Protein AF-A0AA39JMN4-F1 (afdb_monomer_lite)

Foldseek 3Di:
DDDDPPPPPPDDPVNVVVVVVVVVVVVPDDPDPVVVVVCVVVCLVVVLVVLVVLLVVLVVVLVVLCVVVVNDDDDDLVVSLVSLVVQLVVLVVLLVLLVVVVVVVVVCVVVVHPDDPPRVVSQVVLCVVVVNDDDRDSVVSNVVSVVSNVVSVVSNVSSVVSVVSVVVSVVSVVVVVVVVVVVD

Sequence (184 aa):
MNDSPIQRHDWSENELLYLNILVFHRHGTLTRVSDAKGYLTNGVFPKMKKIEDSIACLEKEEEKIAKEYGMAGNIDSVNVLQEAKRRAFAARQNLSTLTRLHDRRQELDLRGEVPGDVGHKDEERIAKEYGMVGDIDPVKVVQEARRRVEASKESLLQLDELHERRLELAKYRRSIGNIGAKRL

pLDDT: mean 70.56, std 17.24, range [35.69, 90.81]

Organism: NCBI:txid47425

Structure (mmCIF, N/CA/C/O backbone):
data_AF-A0AA39JMN4-F1
#
_entry.id   AF-A0AA39JMN4-F1
#
loop_
_atom_site.group_PDB
_atom_site.id
_atom_site.type_symbol
_atom_site.label_atom_id
_atom_site.label_alt_id
_atom_site.label_comp_id
_atom_site.label_asym_id
_atom_site.label_entity_id
_atom_site.label_seq_id
_atom_site.pdbx_PDB_ins_code
_atom_site.Cartn_x
_atom_site.Cartn_y
_atom_site.Cartn_z
_atom_site.occupancy
_atom_site.B_iso_or_equiv
_atom_site.auth_seq_id
_atom_site.auth_comp_id
_atom_site.auth_asym_id
_atom_site.auth_atom_id
_atom_site.pdbx_PDB_model_num
ATOM 1 N N . MET A 1 1 ? -39.776 20.089 -7.520 1.00 39.12 1 MET A N 1
ATOM 2 C CA . MET A 1 1 ? -38.353 19.812 -7.247 1.00 39.12 1 MET A CA 1
ATOM 3 C C . MET A 1 1 ? -38.092 20.297 -5.835 1.00 39.12 1 MET A C 1
ATOM 5 O O . MET A 1 1 ? -38.062 21.500 -5.641 1.00 39.12 1 MET A O 1
ATOM 9 N N . ASN A 1 2 ? -38.062 19.387 -4.858 1.00 35.69 2 ASN A N 1
ATOM 10 C CA . ASN A 1 2 ? -37.876 19.719 -3.445 1.00 35.69 2 ASN A CA 1
ATOM 11 C C . ASN A 1 2 ? -36.628 18.994 -2.943 1.00 35.69 2 ASN A C 1
ATOM 13 O O . ASN A 1 2 ? -36.693 17.808 -2.628 1.00 35.69 2 ASN A O 1
ATOM 17 N N . ASP A 1 3 ? -35.516 19.719 -2.872 1.00 40.31 3 ASP A N 1
ATOM 18 C CA . ASP A 1 3 ? -34.358 19.326 -2.078 1.00 40.31 3 ASP A CA 1
ATOM 19 C C . ASP A 1 3 ? -34.708 19.545 -0.604 1.00 40.31 3 ASP A C 1
ATOM 21 O O . ASP A 1 3 ? -34.819 20.677 -0.134 1.00 40.31 3 ASP A O 1
ATOM 25 N N . SER A 1 4 ? -34.938 18.459 0.133 1.00 35.88 4 SER A N 1
ATOM 26 C CA . SER A 1 4 ? -34.957 18.512 1.596 1.00 35.88 4 SER A CA 1
ATOM 27 C C . SER A 1 4 ? -33.537 18.274 2.109 1.00 35.88 4 SER A C 1
ATOM 29 O O . SER A 1 4 ? -32.951 17.240 1.782 1.00 35.88 4 SER A O 1
ATOM 31 N N . PRO A 1 5 ? -32.955 19.192 2.898 1.00 40.75 5 PRO A N 1
ATOM 32 C CA . PRO A 1 5 ? -31.647 18.970 3.489 1.00 40.75 5 PRO A CA 1
ATOM 33 C C . PRO A 1 5 ? -31.742 17.807 4.480 1.00 40.75 5 PRO A C 1
ATOM 35 O O . PRO A 1 5 ? -32.652 17.760 5.309 1.00 40.75 5 PRO A O 1
ATOM 38 N N . ILE A 1 6 ? -30.799 16.867 4.392 1.00 37.56 6 ILE A N 1
ATOM 39 C CA . ILE A 1 6 ? -30.626 15.791 5.371 1.00 37.56 6 ILE A CA 1
ATOM 40 C C . ILE A 1 6 ? -30.370 16.458 6.725 1.00 37.56 6 ILE A C 1
ATOM 42 O O . ILE A 1 6 ? -29.267 16.934 6.999 1.00 37.56 6 ILE A O 1
ATOM 46 N N . GLN A 1 7 ? -31.405 16.530 7.562 1.00 36.22 7 GLN A N 1
ATOM 47 C CA . GLN A 1 7 ? -31.263 16.912 8.957 1.00 36.22 7 GLN A CA 1
ATOM 48 C C . GLN A 1 7 ? -30.374 15.857 9.617 1.00 36.22 7 GLN A C 1
ATOM 50 O O . GLN A 1 7 ? -30.773 14.707 9.800 1.00 36.22 7 GLN A O 1
ATOM 55 N N . ARG A 1 8 ? -29.136 16.236 9.945 1.00 41.31 8 ARG A N 1
ATOM 56 C CA . ARG A 1 8 ? -28.341 15.491 10.918 1.00 41.31 8 ARG A CA 1
ATOM 57 C C . ARG A 1 8 ? -29.105 15.580 12.231 1.00 41.31 8 ARG A C 1
ATOM 59 O O . ARG A 1 8 ? -29.175 16.648 12.829 1.00 41.31 8 ARG A O 1
ATOM 66 N N . HIS A 1 9 ? -29.741 14.482 12.620 1.00 40.25 9 HIS A N 1
ATOM 67 C CA . HIS A 1 9 ? -30.353 14.374 13.932 1.00 40.25 9 HIS A CA 1
ATOM 68 C C . HIS A 1 9 ? -29.212 14.384 14.956 1.00 40.25 9 HIS A C 1
ATOM 70 O O . HIS A 1 9 ? -28.525 13.378 15.135 1.00 40.25 9 HIS A O 1
ATOM 76 N N . ASP A 1 10 ? -28.960 15.541 15.565 1.00 43.19 10 ASP A N 1
ATOM 77 C CA . ASP A 1 10 ? -28.150 15.633 16.775 1.00 43.19 10 ASP A CA 1
ATOM 78 C C . ASP A 1 10 ? -28.961 14.984 17.892 1.00 43.19 10 ASP A C 1
ATOM 80 O O . ASP A 1 10 ? -29.901 15.569 18.431 1.00 43.19 10 ASP A O 1
ATOM 84 N N . TRP A 1 11 ? -28.640 13.724 18.173 1.00 44.75 11 TRP A N 1
ATOM 85 C CA . TRP A 1 11 ? -29.223 12.989 19.284 1.00 44.75 11 TRP A CA 1
ATOM 86 C C . TRP A 1 11 ? -28.869 13.722 20.572 1.00 44.75 11 TRP A C 1
ATOM 88 O O . TRP A 1 11 ? -27.691 13.936 20.877 1.00 44.75 11 TRP A O 1
ATOM 98 N N . SER A 1 12 ? -29.888 14.110 21.331 1.00 51.78 12 SER A N 1
ATOM 99 C CA . SER A 1 12 ? -29.678 14.729 22.634 1.00 51.78 12 SER A CA 1
ATOM 100 C C . SER A 1 12 ? -28.981 13.735 23.572 1.00 51.78 12 SER A C 1
ATOM 102 O O . SER A 1 12 ? -29.176 12.520 23.472 1.00 51.78 12 SER A O 1
ATOM 104 N N . GLU A 1 13 ? -28.174 14.224 24.520 1.00 50.97 13 GLU A N 1
ATOM 105 C CA . GLU A 1 13 ? -27.477 13.368 25.499 1.00 50.97 13 GLU A CA 1
ATOM 106 C C . GLU A 1 13 ? -28.436 12.409 26.230 1.00 50.97 13 GLU A C 1
ATOM 108 O O . GLU A 1 13 ? -28.062 11.286 26.572 1.00 50.97 13 GLU A O 1
ATOM 113 N N . ASN A 1 14 ? -29.698 12.815 26.391 1.00 43.62 14 ASN A N 1
ATOM 114 C CA . ASN A 1 14 ? -30.761 12.012 26.990 1.00 43.62 14 ASN A CA 1
ATOM 115 C C . ASN A 1 14 ? -31.204 10.832 26.110 1.00 43.62 14 ASN A C 1
ATOM 117 O O . ASN A 1 14 ? -31.519 9.767 26.639 1.00 43.62 14 ASN A O 1
ATOM 121 N N . GLU A 1 15 ? -31.200 10.969 24.784 1.00 47.56 15 GLU A N 1
ATOM 122 C CA . GLU A 1 15 ? -31.551 9.872 23.872 1.00 47.56 15 GLU A CA 1
ATOM 123 C C . GLU A 1 15 ? -30.405 8.863 23.739 1.00 47.56 15 GLU A C 1
ATOM 125 O O . GLU A 1 15 ? -30.643 7.655 23.697 1.00 47.56 15 GLU A O 1
ATOM 130 N N . LEU A 1 16 ? -29.154 9.336 23.781 1.00 55.41 16 LEU A N 1
ATOM 131 C CA . LEU A 1 16 ? -27.980 8.467 23.898 1.00 55.41 16 LEU A CA 1
ATOM 132 C C . LEU A 1 16 ? -27.974 7.715 25.236 1.00 55.41 16 LEU A C 1
ATOM 134 O O . LEU A 1 16 ? -27.616 6.537 25.279 1.00 55.41 16 LEU A O 1
ATOM 138 N N . LEU A 1 17 ? -28.401 8.356 26.327 1.00 53.16 17 LEU A N 1
ATOM 139 C CA . LEU A 1 17 ? -28.574 7.707 27.628 1.00 53.16 17 LEU A CA 1
ATOM 140 C C . LEU A 1 17 ? -29.657 6.614 27.569 1.00 53.16 17 LEU A C 1
ATOM 142 O O . LEU A 1 17 ? -29.446 5.513 28.078 1.00 53.16 17 LEU A O 1
ATOM 146 N N . TYR A 1 18 ? -30.781 6.889 26.904 1.00 48.72 18 TYR A N 1
ATOM 147 C CA . TYR A 1 18 ? -31.902 5.955 26.766 1.00 48.72 18 TYR A CA 1
ATOM 148 C C . TYR A 1 18 ? -31.552 4.731 25.904 1.00 48.72 18 TYR A C 1
ATOM 150 O O . TYR A 1 18 ? -31.814 3.591 26.297 1.00 48.72 18 TYR A O 1
ATOM 158 N N . LEU A 1 19 ? -30.875 4.944 24.769 1.00 51.81 19 LEU A N 1
ATOM 159 C CA . LEU A 1 19 ? -30.357 3.867 23.917 1.00 51.81 19 LEU A CA 1
ATOM 160 C C . LEU A 1 19 ? -29.314 3.011 24.648 1.00 51.81 19 LEU A C 1
ATOM 162 O O . LEU A 1 19 ? -29.327 1.787 24.522 1.00 51.81 19 LEU A O 1
ATOM 166 N N . ASN A 1 20 ? -28.459 3.627 25.468 1.00 52.22 20 ASN A N 1
ATOM 167 C CA . ASN A 1 20 ? -27.480 2.896 26.269 1.00 52.22 20 ASN A CA 1
ATOM 168 C C . ASN A 1 20 ? -28.148 2.029 27.345 1.00 52.22 20 ASN A C 1
ATOM 170 O O . ASN A 1 20 ? -27.784 0.864 27.488 1.00 52.22 20 ASN A O 1
ATOM 174 N N . ILE A 1 21 ? -29.172 2.526 28.047 1.00 52.78 21 ILE A N 1
ATOM 175 C CA . ILE A 1 21 ? -29.928 1.713 29.018 1.00 52.78 21 ILE A CA 1
ATOM 176 C C . ILE A 1 21 ? -30.541 0.478 28.335 1.00 52.78 21 ILE A C 1
ATOM 178 O O . ILE A 1 21 ? -30.450 -0.623 28.876 1.00 52.78 21 ILE A O 1
ATOM 182 N N . LEU A 1 22 ? -31.087 0.624 27.122 1.00 45.19 22 LEU A N 1
ATOM 183 C CA . LEU A 1 22 ? -31.685 -0.480 26.359 1.00 45.19 22 LEU A CA 1
ATOM 184 C C . LEU A 1 22 ? -30.663 -1.528 25.886 1.00 45.19 22 LEU A C 1
ATOM 186 O O . LEU A 1 22 ? -30.927 -2.729 25.991 1.00 45.19 22 LEU A O 1
ATOM 190 N N . VAL A 1 23 ? -29.487 -1.107 25.408 1.00 46.50 23 VAL A N 1
ATOM 191 C CA . VAL A 1 23 ? -28.419 -2.032 24.978 1.00 46.50 23 VAL A CA 1
ATOM 192 C C . VAL A 1 23 ? -27.845 -2.801 26.173 1.00 46.50 23 VAL A C 1
ATOM 194 O O . VAL A 1 23 ? -27.630 -4.011 26.082 1.00 46.50 23 VAL A O 1
ATOM 197 N N . PHE A 1 24 ? -27.673 -2.144 27.323 1.00 47.94 24 PHE A N 1
ATOM 198 C CA . PHE A 1 24 ? -27.176 -2.797 28.536 1.00 47.94 24 PHE A CA 1
ATOM 199 C C . PHE A 1 24 ? -28.214 -3.704 29.211 1.00 47.94 24 PHE A C 1
ATOM 201 O O . PHE A 1 24 ? -27.830 -4.721 29.793 1.00 47.94 24 PHE A O 1
ATOM 208 N N . HIS A 1 25 ? -29.517 -3.425 29.079 1.00 41.28 25 HIS A N 1
ATOM 209 C CA . HIS A 1 25 ? -30.556 -4.321 29.600 1.00 41.28 25 HIS A CA 1
ATOM 210 C C . HIS A 1 25 ? -30.550 -5.688 28.898 1.00 41.28 25 HIS A C 1
ATOM 212 O O . HIS A 1 25 ? -30.802 -6.707 29.539 1.00 41.28 25 HIS A O 1
ATOM 218 N N . ARG A 1 26 ? -30.176 -5.727 27.609 1.00 42.22 26 ARG A N 1
ATOM 219 C CA . ARG A 1 26 ? -30.039 -6.962 26.816 1.00 42.22 26 ARG A CA 1
ATOM 220 C C . ARG A 1 26 ? -28.831 -7.822 27.221 1.00 42.22 26 ARG A C 1
ATOM 222 O O . ARG A 1 26 ? -28.813 -9.009 26.914 1.00 42.22 26 ARG A O 1
ATOM 229 N N . HIS A 1 27 ? -27.854 -7.244 27.927 1.00 45.16 27 HIS A N 1
ATOM 230 C CA . HIS A 1 27 ? -26.634 -7.917 28.397 1.00 45.16 27 HIS A CA 1
ATOM 231 C C . HIS A 1 27 ? -26.524 -8.032 29.932 1.00 45.16 27 HIS A C 1
ATOM 233 O O . HIS A 1 27 ? -25.515 -8.511 30.439 1.00 45.16 27 HIS A O 1
ATOM 239 N N . GLY A 1 28 ? -27.577 -7.669 30.675 1.00 39.97 28 GLY A N 1
ATOM 240 C CA . GLY A 1 28 ? -27.792 -8.113 32.058 1.00 39.97 28 GLY A CA 1
ATOM 241 C C . GLY A 1 28 ? -26.921 -7.491 33.158 1.00 39.97 28 GLY A C 1
ATOM 242 O O . GLY A 1 28 ? -26.887 -8.042 34.253 1.00 39.97 28 GLY A O 1
ATOM 243 N N . THR A 1 29 ? -26.231 -6.367 32.933 1.00 50.25 29 THR A N 1
ATOM 244 C CA . THR A 1 29 ? -25.271 -5.829 33.927 1.00 50.25 29 THR A CA 1
ATOM 245 C C . THR A 1 29 ? -25.349 -4.316 34.142 1.00 50.25 29 THR A C 1
ATOM 247 O O . THR A 1 29 ? -24.341 -3.622 34.033 1.00 50.25 29 THR A O 1
ATOM 250 N N . LEU A 1 30 ? -26.521 -3.774 34.473 1.00 44.94 30 LEU A N 1
ATOM 251 C CA . LEU A 1 30 ? -26.611 -2.421 35.041 1.00 44.94 30 LEU A CA 1
ATOM 252 C C . LEU A 1 30 ? -27.776 -2.352 36.028 1.00 44.94 30 LEU A C 1
ATOM 254 O O . LEU A 1 30 ? -28.929 -2.184 35.649 1.00 44.94 30 LEU A O 1
ATOM 258 N N . THR A 1 31 ? -27.470 -2.529 37.313 1.00 42.34 31 THR A N 1
ATOM 259 C CA . THR A 1 31 ? -28.466 -2.527 38.392 1.00 42.34 31 THR A CA 1
ATOM 260 C C . THR A 1 31 ? -28.724 -1.137 38.977 1.00 42.34 31 THR A C 1
ATOM 262 O O . THR A 1 31 ? -29.712 -0.989 39.694 1.00 42.34 31 THR A O 1
ATOM 265 N N . ARG A 1 32 ? -27.915 -0.096 38.692 1.00 43.19 32 ARG A N 1
ATOM 266 C CA . ARG A 1 32 ? -28.146 1.270 39.217 1.00 43.19 32 ARG A CA 1
ATOM 267 C C . ARG A 1 32 ? -27.664 2.401 38.295 1.00 43.19 32 ARG A C 1
ATOM 269 O O . ARG A 1 32 ? -26.561 2.372 37.761 1.00 43.19 32 ARG A O 1
ATOM 276 N N . VAL A 1 33 ? -28.460 3.474 38.220 1.00 42.56 33 VAL A N 1
ATOM 277 C CA . VAL A 1 33 ? -28.170 4.752 37.522 1.00 42.56 33 VAL A CA 1
ATOM 278 C C . VAL A 1 33 ? -26.865 5.413 38.008 1.00 42.56 33 VAL A C 1
ATOM 280 O O . VAL A 1 33 ? -26.200 6.129 37.260 1.00 42.56 33 VAL A O 1
ATOM 283 N N . SER A 1 34 ? -26.450 5.138 39.248 1.00 42.78 34 SER A N 1
ATOM 284 C CA . SER A 1 34 ? -25.188 5.612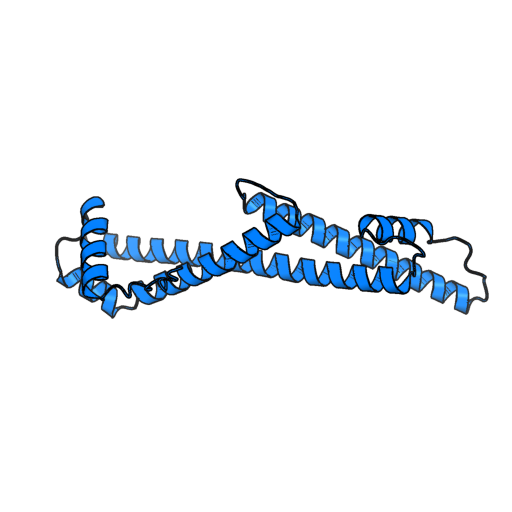 39.826 1.00 42.78 34 SER A CA 1
ATOM 285 C C . SER A 1 34 ? -23.936 5.014 39.169 1.00 42.78 34 SER A C 1
ATOM 287 O O . SER A 1 34 ? -22.907 5.688 39.137 1.00 42.78 34 SER A O 1
ATOM 289 N N . ASP A 1 35 ? -24.016 3.810 38.592 1.00 48.47 35 ASP A N 1
ATOM 290 C CA . ASP A 1 35 ? -22.877 3.189 37.903 1.00 48.47 35 ASP A CA 1
ATOM 291 C C . ASP A 1 35 ? -22.633 3.831 36.535 1.00 48.47 35 ASP A C 1
ATOM 293 O O . ASP A 1 35 ? -21.490 4.137 36.194 1.00 48.47 35 ASP A O 1
ATOM 297 N N . ALA A 1 36 ? -23.698 4.156 35.794 1.00 48.06 36 ALA A N 1
ATOM 298 C CA . ALA A 1 36 ? -23.608 4.879 34.522 1.00 48.06 36 ALA A CA 1
ATOM 299 C C . ALA A 1 36 ? -22.908 6.245 34.670 1.00 48.06 36 ALA A C 1
ATOM 301 O O . ALA A 1 36 ? -22.128 6.651 33.806 1.00 48.06 36 ALA A O 1
ATOM 302 N N . LYS A 1 37 ? -23.113 6.929 35.806 1.00 44.25 37 LYS A N 1
ATOM 303 C CA . LYS A 1 37 ? -22.445 8.202 36.108 1.00 44.25 37 LYS A CA 1
ATOM 304 C C . LYS A 1 37 ? -20.936 8.025 36.317 1.00 44.25 37 LYS A C 1
ATOM 306 O O . LYS A 1 37 ? -20.171 8.809 35.769 1.00 44.25 37 LYS A O 1
ATOM 311 N N . GLY A 1 38 ? -20.503 6.969 37.015 1.00 47.75 38 GLY A N 1
ATOM 312 C CA . GLY A 1 38 ? -19.080 6.647 37.211 1.00 47.75 38 GLY A CA 1
ATOM 313 C C . GLY A 1 38 ? -18.341 6.304 35.910 1.00 47.75 38 GLY A C 1
ATOM 314 O O . GLY A 1 38 ? -17.168 6.633 35.735 1.00 47.75 38 GLY A O 1
ATOM 315 N N . TYR A 1 39 ? -19.042 5.682 34.966 1.00 50.62 39 TYR A N 1
ATOM 316 C CA . TYR A 1 39 ? -18.540 5.381 33.627 1.00 50.62 39 TYR A CA 1
ATOM 317 C C . TYR A 1 39 ? -18.333 6.633 32.755 1.00 50.62 39 TYR A C 1
ATOM 319 O O . TYR A 1 39 ? -17.336 6.727 32.032 1.00 50.62 39 TYR A O 1
ATOM 327 N N . LEU A 1 40 ? -19.244 7.608 32.852 1.00 45.78 40 LEU A N 1
ATOM 328 C CA . LEU A 1 40 ? -19.145 8.903 32.172 1.00 45.78 40 LEU A CA 1
ATOM 329 C C . LEU A 1 40 ? -18.056 9.796 32.791 1.00 45.78 40 LEU A C 1
ATOM 331 O O . LEU A 1 40 ? -17.272 10.399 32.060 1.00 45.78 40 LEU A O 1
ATOM 335 N N . THR A 1 41 ? -17.948 9.842 34.124 1.00 43.69 41 THR A N 1
ATOM 336 C CA . THR A 1 41 ? -16.986 10.715 34.826 1.00 43.69 41 THR A CA 1
ATOM 337 C C . THR A 1 41 ? -15.533 10.252 34.718 1.00 43.69 41 THR A C 1
ATOM 339 O O . THR A 1 41 ? -14.631 11.078 34.789 1.00 43.69 41 THR A O 1
ATOM 342 N N . ASN A 1 42 ? -15.281 8.957 34.502 1.00 49.91 42 ASN A N 1
ATOM 343 C CA . ASN A 1 42 ? -13.921 8.408 34.390 1.00 49.91 42 ASN A CA 1
ATOM 344 C C . ASN A 1 42 ? -13.323 8.510 32.971 1.00 49.91 42 ASN A C 1
ATOM 346 O O . ASN A 1 42 ? -12.292 7.898 32.691 1.00 49.91 42 ASN A O 1
ATOM 350 N N . GLY A 1 43 ? -13.972 9.230 32.045 1.00 51.25 43 GLY A N 1
ATOM 351 C CA . GLY A 1 43 ? -13.492 9.396 30.667 1.00 51.25 43 GLY A CA 1
ATOM 352 C C . GLY A 1 43 ? -13.504 8.106 29.837 1.00 51.25 43 GLY A C 1
ATOM 353 O O . GLY A 1 43 ? -12.924 8.070 28.749 1.00 51.25 43 GLY A O 1
ATOM 354 N N . VAL A 1 44 ? -14.178 7.055 30.326 1.00 54.22 44 VAL A N 1
ATOM 355 C CA . VAL A 1 44 ? -14.115 5.714 29.736 1.00 54.22 44 VAL A CA 1
ATOM 356 C C . VAL A 1 44 ? -14.823 5.652 28.385 1.00 54.22 44 VAL A C 1
ATOM 358 O O . VAL A 1 44 ? -14.296 5.120 27.408 1.00 54.22 44 VAL A O 1
ATOM 361 N N . PHE A 1 45 ? -15.984 6.295 28.306 1.00 59.16 45 PHE A N 1
ATOM 362 C CA . PHE A 1 45 ? -16.789 6.382 27.091 1.00 59.16 45 PHE A CA 1
ATOM 363 C C . PHE A 1 45 ? -16.188 7.323 26.031 1.00 59.16 45 PHE A C 1
ATOM 365 O O . PHE A 1 45 ? -16.053 6.898 24.883 1.00 59.16 45 PHE A O 1
ATOM 372 N N . PRO A 1 46 ? -15.734 8.550 26.374 1.00 68.50 46 PRO A N 1
ATOM 373 C CA . PRO A 1 46 ? -15.050 9.419 25.417 1.00 68.50 46 PRO A CA 1
ATOM 374 C C . PRO A 1 46 ? -13.786 8.800 24.815 1.00 68.50 46 PRO A C 1
ATOM 376 O O . PRO A 1 46 ? -13.520 8.996 23.632 1.00 68.50 46 PRO A O 1
ATOM 379 N N . LYS A 1 47 ? -12.997 8.054 25.604 1.00 71.12 47 LYS A N 1
ATOM 380 C CA . LYS A 1 47 ? -11.776 7.411 25.103 1.00 71.12 47 LYS A CA 1
ATOM 381 C C . LYS A 1 47 ? -12.087 6.247 24.160 1.00 71.12 47 LYS A C 1
ATOM 383 O O . LYS A 1 47 ? -11.467 6.160 23.107 1.00 71.12 47 LYS A O 1
ATOM 388 N N . MET A 1 48 ? -13.053 5.393 24.504 1.00 69.56 48 MET A N 1
ATOM 389 C CA . MET A 1 48 ? -13.475 4.285 23.639 1.00 69.56 48 MET A CA 1
ATOM 390 C C . MET A 1 48 ? -14.040 4.786 22.310 1.00 69.56 48 MET A C 1
ATOM 392 O O . MET A 1 48 ? -13.582 4.344 21.260 1.00 69.56 48 MET A O 1
ATOM 396 N N . LYS A 1 49 ? -14.946 5.770 22.359 1.00 72.00 49 LYS A N 1
ATOM 397 C CA . LYS A 1 49 ? -15.549 6.361 21.161 1.00 72.00 49 LYS A CA 1
ATOM 398 C C . LYS A 1 49 ? -14.500 6.980 20.236 1.00 72.00 49 LYS A C 1
ATOM 400 O O . LYS A 1 49 ? -14.538 6.740 19.042 1.00 72.00 49 LYS A O 1
ATOM 405 N N . LYS A 1 50 ? -13.501 7.687 20.783 1.00 75.69 50 LYS A N 1
ATOM 406 C CA . LYS A 1 50 ? -12.381 8.218 19.985 1.00 75.69 50 LYS A CA 1
ATOM 407 C C . LYS A 1 50 ? -11.606 7.124 19.246 1.00 75.69 50 LYS A C 1
ATOM 409 O O . LYS A 1 50 ? -11.267 7.319 18.087 1.00 75.69 50 LYS A O 1
ATOM 414 N N . ILE A 1 51 ? -11.322 5.994 19.900 1.00 72.25 51 ILE A N 1
ATOM 415 C CA . ILE A 1 51 ? -10.616 4.871 19.261 1.00 72.25 51 ILE A CA 1
ATOM 416 C C . ILE A 1 51 ? -11.493 4.24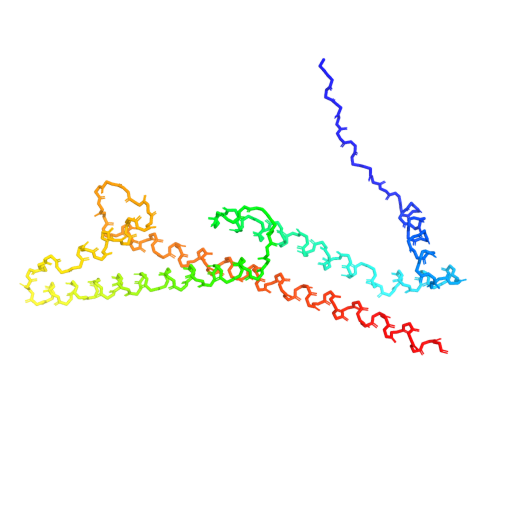9 18.163 1.00 72.25 51 ILE A C 1
ATOM 418 O O . ILE A 1 51 ? -10.989 3.941 17.088 1.00 72.25 51 ILE A O 1
ATOM 422 N N . GLU A 1 52 ? -12.795 4.093 18.409 1.00 72.69 52 GLU A N 1
ATOM 423 C CA . GLU A 1 52 ? -13.755 3.573 17.424 1.00 72.69 52 GLU A CA 1
ATOM 424 C C . GLU A 1 52 ? -13.906 4.504 16.213 1.00 72.69 52 GLU A C 1
ATOM 426 O O . GLU A 1 52 ? -13.850 4.032 15.079 1.00 72.69 52 GLU A O 1
ATOM 431 N N . ASP A 1 53 ? -13.998 5.816 16.435 1.00 75.75 53 ASP A N 1
ATOM 432 C CA . ASP A 1 53 ? -14.035 6.821 15.370 1.00 75.75 53 ASP A CA 1
ATOM 433 C C . ASP A 1 53 ? -12.739 6.783 14.533 1.00 75.75 53 ASP A C 1
ATOM 435 O O . ASP A 1 53 ? -12.790 6.832 13.303 1.00 75.75 53 ASP A O 1
ATOM 439 N N . SER A 1 54 ? -11.569 6.632 15.173 1.00 75.25 54 SER A N 1
ATOM 440 C CA . SER A 1 54 ? -10.289 6.459 14.468 1.00 75.25 54 SER A CA 1
ATOM 441 C C . SER A 1 54 ? -10.242 5.177 13.634 1.00 75.25 54 SER A C 1
ATOM 443 O O . SER A 1 54 ? -9.780 5.218 12.495 1.00 75.25 54 SER A O 1
ATOM 445 N N . ILE A 1 55 ? -10.740 4.055 14.165 1.00 79.69 55 ILE A N 1
ATOM 446 C CA . ILE A 1 55 ? -10.833 2.791 13.419 1.00 79.69 55 ILE A CA 1
ATOM 447 C C . ILE A 1 55 ? -11.736 2.968 12.198 1.00 79.69 55 ILE A C 1
ATOM 449 O O . ILE A 1 55 ? -11.321 2.616 11.101 1.00 79.69 55 ILE A O 1
ATOM 453 N N . ALA A 1 56 ? -12.913 3.578 12.351 1.00 77.75 56 ALA A N 1
ATOM 454 C CA . ALA A 1 56 ? -13.845 3.782 11.243 1.00 77.75 56 ALA A CA 1
ATOM 455 C C . ALA A 1 56 ? -13.256 4.653 10.117 1.00 77.75 56 ALA A C 1
ATOM 457 O O . ALA A 1 56 ? -13.565 4.447 8.943 1.00 77.75 56 ALA A O 1
ATOM 458 N N . CYS A 1 57 ? -12.407 5.631 10.449 1.00 83.31 57 CYS A N 1
ATOM 459 C CA . CYS A 1 57 ? -11.666 6.400 9.448 1.00 83.31 57 CYS A CA 1
ATOM 460 C C . CYS A 1 57 ? -10.634 5.534 8.712 1.00 83.31 57 CYS A C 1
ATOM 462 O O . CYS A 1 57 ? -10.592 5.553 7.485 1.00 83.31 57 CYS A O 1
ATOM 464 N N . LEU A 1 58 ? -9.841 4.750 9.442 1.00 79.81 58 LEU A N 1
ATOM 465 C CA . LEU A 1 58 ? -8.808 3.887 8.866 1.00 79.81 58 LEU A CA 1
ATOM 466 C C . LEU A 1 58 ? -9.393 2.713 8.058 1.00 79.81 58 LEU A C 1
ATOM 468 O O . LEU A 1 58 ? -8.801 2.298 7.068 1.00 79.81 58 LEU A O 1
ATOM 472 N N . GLU A 1 59 ? -10.581 2.221 8.410 1.00 85.62 59 GLU A N 1
ATOM 473 C CA . GLU A 1 59 ? -11.306 1.200 7.637 1.00 85.62 59 GLU A CA 1
ATOM 474 C C . GLU A 1 59 ? -11.749 1.711 6.260 1.00 85.62 59 GLU A C 1
ATOM 476 O O . GLU A 1 59 ? -11.755 0.952 5.293 1.00 85.62 59 GLU A O 1
ATOM 481 N N . LYS A 1 60 ? -12.054 3.009 6.132 1.00 88.25 60 LYS A N 1
ATOM 482 C CA . LYS A 1 60 ? -12.329 3.622 4.821 1.00 88.25 60 LYS A CA 1
ATOM 483 C C . LYS A 1 60 ? -11.077 3.691 3.952 1.00 88.25 60 LYS A C 1
ATOM 485 O O . LYS A 1 60 ? -11.171 3.493 2.742 1.00 88.25 60 LYS A O 1
ATOM 490 N N . GLU A 1 61 ? -9.920 3.958 4.554 1.00 86.25 61 GLU A N 1
ATOM 491 C CA . GLU A 1 61 ? -8.645 3.916 3.833 1.00 86.25 61 GLU A CA 1
ATOM 492 C C . GLU A 1 61 ? -8.280 2.476 3.441 1.00 86.25 61 GLU A C 1
ATOM 494 O O . GLU A 1 61 ? -7.903 2.242 2.297 1.00 86.25 61 GLU A O 1
ATOM 499 N N . GLU A 1 62 ? -8.496 1.483 4.313 1.00 87.38 62 GLU A N 1
ATOM 500 C CA . GLU A 1 62 ? -8.350 0.058 3.967 1.00 87.38 62 GLU A CA 1
ATOM 501 C C . GLU A 1 62 ? -9.254 -0.335 2.786 1.00 87.38 62 GLU A C 1
ATOM 503 O O . GLU A 1 62 ? -8.806 -1.011 1.858 1.00 87.38 62 GLU A O 1
ATOM 508 N N . GLU A 1 63 ? -10.505 0.134 2.765 1.00 87.00 63 GLU A N 1
ATOM 509 C CA . GLU A 1 63 ? -11.423 -0.092 1.646 1.00 87.00 63 GLU A CA 1
ATOM 510 C C . GLU A 1 63 ? -10.931 0.562 0.349 1.00 87.00 63 GLU A C 1
ATOM 512 O O . GLU A 1 63 ? -11.023 -0.031 -0.731 1.00 87.00 63 GLU A O 1
ATOM 517 N N . LYS A 1 64 ? -10.399 1.781 0.435 1.00 89.69 64 LYS A N 1
ATOM 518 C CA . LYS A 1 64 ? -9.812 2.475 -0.711 1.00 89.69 64 LYS A CA 1
ATOM 519 C C . LYS A 1 64 ? -8.597 1.715 -1.252 1.00 89.69 64 LYS A C 1
ATOM 521 O O . LYS A 1 64 ? -8.543 1.466 -2.455 1.00 89.69 64 LYS A O 1
ATOM 526 N N . ILE A 1 65 ? -7.696 1.269 -0.377 1.00 86.31 65 ILE A N 1
ATOM 527 C CA . ILE A 1 65 ? -6.536 0.439 -0.733 1.00 86.31 65 ILE A CA 1
ATOM 528 C C . ILE A 1 65 ? -6.996 -0.864 -1.404 1.00 86.31 65 ILE A C 1
ATOM 530 O O . ILE A 1 65 ? -6.500 -1.227 -2.470 1.00 86.31 65 ILE A O 1
ATOM 534 N N . ALA A 1 66 ? -7.988 -1.553 -0.835 1.00 86.50 66 ALA A N 1
ATOM 535 C CA . ALA A 1 66 ? -8.536 -2.779 -1.411 1.00 86.50 66 ALA A CA 1
ATOM 536 C C . ALA A 1 66 ? -9.092 -2.549 -2.829 1.00 86.50 66 ALA A C 1
ATOM 538 O O . ALA A 1 66 ? -8.814 -3.332 -3.742 1.00 86.50 66 ALA A O 1
ATOM 539 N N . LYS A 1 67 ? -9.812 -1.440 -3.050 1.00 88.19 67 LYS A N 1
ATOM 540 C CA . LYS A 1 67 ? -10.310 -1.042 -4.379 1.00 88.19 67 LYS A CA 1
ATOM 541 C C . LYS A 1 67 ? -9.177 -0.766 -5.362 1.00 88.19 67 LYS A C 1
ATOM 543 O O . LYS A 1 67 ? -9.224 -1.273 -6.480 1.00 88.19 67 LYS A O 1
ATOM 548 N N . GLU A 1 68 ? -8.151 -0.022 -4.954 1.00 87.31 68 GLU A N 1
ATOM 549 C CA . GLU A 1 68 ? -6.947 0.222 -5.766 1.00 87.31 68 GLU A CA 1
ATOM 550 C C . GLU A 1 68 ? -6.221 -1.082 -6.124 1.00 87.31 68 GLU A C 1
ATOM 552 O O . GLU A 1 68 ? -5.562 -1.195 -7.163 1.00 87.31 68 GLU A O 1
ATOM 557 N N . TYR A 1 69 ? -6.360 -2.103 -5.279 1.00 85.06 69 TYR A N 1
ATOM 558 C CA . TYR A 1 69 ? -5.795 -3.422 -5.526 1.00 85.06 69 TYR A CA 1
ATOM 559 C C . TYR A 1 69 ? -6.694 -4.330 -6.372 1.00 85.06 69 TYR A C 1
ATOM 561 O O . TYR A 1 69 ? -6.265 -5.421 -6.744 1.00 85.06 69 TYR A O 1
ATOM 569 N N . GLY A 1 70 ? -7.896 -3.878 -6.741 1.00 84.12 70 GLY A N 1
ATOM 570 C CA . GLY A 1 70 ? -8.875 -4.675 -7.483 1.00 84.12 70 GLY A CA 1
ATOM 571 C C . GLY A 1 70 ? -9.547 -5.755 -6.630 1.00 84.12 70 GLY A C 1
ATOM 572 O O . GLY A 1 70 ? -10.150 -6.683 -7.166 1.00 84.12 70 GLY A O 1
ATOM 573 N N . MET A 1 71 ? -9.448 -5.653 -5.304 1.00 84.00 71 MET A N 1
ATOM 574 C CA . MET A 1 71 ? -10.041 -6.585 -4.351 1.00 84.00 71 MET A CA 1
ATOM 575 C C . MET A 1 71 ? -11.486 -6.156 -4.067 1.00 84.00 71 MET A C 1
ATOM 577 O O . MET A 1 71 ? -11.763 -5.437 -3.110 1.00 84.00 71 MET A O 1
ATOM 581 N N . ALA A 1 72 ? -12.413 -6.552 -4.942 1.00 67.75 72 ALA A N 1
ATOM 582 C CA . ALA A 1 72 ? -13.840 -6.272 -4.785 1.00 67.75 72 ALA A CA 1
ATOM 583 C C . ALA A 1 72 ? -14.549 -7.366 -3.965 1.00 67.75 72 ALA A C 1
ATOM 585 O O . ALA A 1 72 ? -14.313 -8.555 -4.176 1.00 67.75 72 ALA A O 1
ATOM 586 N N . GLY A 1 73 ? -15.465 -6.972 -3.074 1.00 70.75 73 GLY A N 1
ATOM 587 C CA . GLY A 1 73 ? -16.306 -7.894 -2.299 1.00 70.75 73 GLY A CA 1
ATOM 588 C C . GLY A 1 73 ? -16.068 -7.808 -0.791 1.00 70.75 73 GLY A C 1
ATOM 589 O O . GLY A 1 73 ? -15.846 -6.723 -0.264 1.00 70.75 73 GLY A O 1
ATOM 590 N N . ASN A 1 74 ? -16.161 -8.944 -0.091 1.00 67.81 74 ASN A N 1
ATOM 591 C CA . ASN A 1 74 ? -15.905 -9.005 1.349 1.00 67.81 74 ASN A CA 1
ATOM 592 C C . ASN A 1 74 ? -14.411 -8.768 1.617 1.00 67.81 74 ASN A C 1
ATOM 594 O O . ASN A 1 74 ? -13.573 -9.596 1.254 1.00 67.81 74 ASN A O 1
ATOM 598 N N . ILE A 1 75 ? -14.097 -7.617 2.206 1.00 72.94 75 ILE A N 1
ATOM 599 C CA . ILE A 1 75 ? -12.729 -7.160 2.427 1.00 72.94 75 ILE A CA 1
ATOM 600 C C . ILE A 1 75 ? -12.148 -7.934 3.605 1.00 72.94 75 ILE A C 1
ATOM 602 O O . ILE A 1 75 ? -12.475 -7.684 4.762 1.00 72.94 75 ILE A O 1
ATOM 606 N N . ASP A 1 76 ? -11.274 -8.888 3.301 1.00 81.50 76 ASP A N 1
ATOM 607 C CA . ASP A 1 76 ? -10.452 -9.541 4.310 1.00 81.50 76 ASP A CA 1
ATOM 608 C C . ASP A 1 76 ? -9.184 -8.708 4.536 1.00 81.50 76 ASP A C 1
ATOM 610 O O . ASP A 1 76 ? -8.270 -8.721 3.705 1.00 81.50 76 ASP A O 1
ATOM 614 N N . SER A 1 77 ? -9.126 -7.998 5.669 1.00 78.38 77 SER A N 1
ATOM 615 C CA . SER A 1 77 ? -7.979 -7.176 6.080 1.00 78.38 77 SER A CA 1
ATOM 616 C C . SER A 1 77 ? -6.642 -7.927 6.004 1.00 78.38 77 SER A C 1
ATOM 618 O O . SER A 1 77 ? -5.610 -7.333 5.692 1.00 78.38 77 SER A O 1
ATOM 620 N N . VAL A 1 78 ? -6.627 -9.245 6.255 1.00 81.50 78 VAL A N 1
ATOM 621 C CA . VAL A 1 78 ? -5.398 -10.051 6.156 1.00 81.50 78 VAL A CA 1
ATOM 622 C C . VAL A 1 78 ? -4.933 -10.136 4.708 1.00 81.50 78 VAL A C 1
ATOM 624 O O . VAL A 1 78 ? -3.744 -9.963 4.432 1.00 81.50 78 VAL A O 1
ATOM 627 N N . ASN A 1 79 ? -5.860 -10.364 3.779 1.00 83.62 79 ASN A N 1
ATOM 628 C CA . ASN A 1 79 ? -5.543 -10.430 2.358 1.00 83.62 79 ASN A CA 1
ATOM 629 C C . ASN A 1 79 ? -5.117 -9.060 1.823 1.00 83.62 79 ASN A C 1
ATOM 631 O O . ASN A 1 79 ? -4.154 -8.995 1.062 1.00 83.62 79 ASN A O 1
ATOM 635 N N . VAL A 1 80 ? -5.766 -7.972 2.259 1.00 82.88 80 VAL A N 1
ATOM 636 C CA . VAL A 1 80 ? -5.370 -6.600 1.885 1.00 82.88 80 VAL A CA 1
ATOM 637 C C . VAL A 1 80 ? -3.940 -6.310 2.341 1.00 82.88 80 VAL A C 1
ATOM 639 O O . VAL A 1 80 ? -3.119 -5.852 1.548 1.00 82.88 80 VAL A O 1
ATOM 642 N N . LEU A 1 81 ? -3.594 -6.660 3.584 1.00 83.19 81 LEU A N 1
ATOM 643 C CA . LEU A 1 81 ? -2.239 -6.489 4.108 1.00 83.19 81 LEU A CA 1
ATOM 644 C C . LEU A 1 81 ? -1.204 -7.353 3.375 1.00 83.19 81 LEU A C 1
ATOM 646 O O . LEU A 1 81 ? -0.090 -6.899 3.107 1.00 83.19 81 LEU A O 1
ATOM 650 N N . GLN A 1 82 ? -1.533 -8.606 3.057 1.00 84.38 82 GLN A N 1
ATOM 651 C CA . GLN A 1 82 ? -0.631 -9.473 2.296 1.00 84.38 82 GLN A CA 1
ATOM 652 C C . GLN A 1 82 ? -0.380 -8.927 0.888 1.00 84.38 82 GLN A C 1
ATOM 654 O O . GLN A 1 82 ? 0.766 -8.918 0.436 1.00 84.38 82 GLN A O 1
ATOM 659 N N . GLU A 1 83 ? -1.420 -8.440 0.217 1.00 87.25 83 GLU A N 1
ATOM 660 C CA . GLU A 1 83 ? -1.304 -7.840 -1.109 1.00 87.25 83 GLU A CA 1
ATOM 661 C C . GLU A 1 83 ? -0.516 -6.522 -1.067 1.00 87.25 83 GLU A C 1
ATOM 663 O O . GLU A 1 83 ? 0.398 -6.334 -1.873 1.00 87.25 83 GLU A O 1
ATOM 668 N N . ALA A 1 84 ? -0.746 -5.669 -0.061 1.00 82.19 84 ALA A N 1
ATOM 669 C CA . ALA A 1 84 ? 0.054 -4.464 0.174 1.00 82.19 84 ALA A CA 1
ATOM 670 C C . ALA A 1 84 ? 1.550 -4.799 0.315 1.00 82.19 84 ALA A C 1
ATOM 672 O O . ALA A 1 84 ? 2.405 -4.179 -0.322 1.00 82.19 84 ALA A O 1
ATOM 673 N N . LYS A 1 85 ? 1.884 -5.841 1.092 1.00 80.94 85 LYS A N 1
ATOM 674 C CA . LYS A 1 85 ? 3.270 -6.313 1.264 1.00 80.94 85 LYS A CA 1
ATOM 675 C C . LYS A 1 85 ? 3.872 -6.825 -0.042 1.00 80.94 85 LYS A C 1
ATOM 677 O O . LYS A 1 85 ? 5.027 -6.514 -0.338 1.00 80.94 85 LYS A O 1
ATOM 682 N N . ARG A 1 86 ? 3.109 -7.587 -0.833 1.00 85.19 86 ARG A N 1
ATOM 683 C CA . ARG A 1 86 ? 3.552 -8.085 -2.147 1.00 85.19 86 ARG A CA 1
ATOM 684 C C . ARG A 1 86 ? 3.864 -6.934 -3.099 1.00 85.19 86 ARG A C 1
ATOM 686 O O . ARG A 1 86 ? 4.939 -6.923 -3.698 1.00 85.19 86 ARG A O 1
ATOM 693 N N . ARG A 1 87 ? 2.979 -5.937 -3.184 1.00 84.00 87 ARG A N 1
ATOM 694 C CA . ARG A 1 87 ? 3.170 -4.750 -4.033 1.00 84.00 87 ARG A CA 1
ATOM 695 C C . ARG A 1 87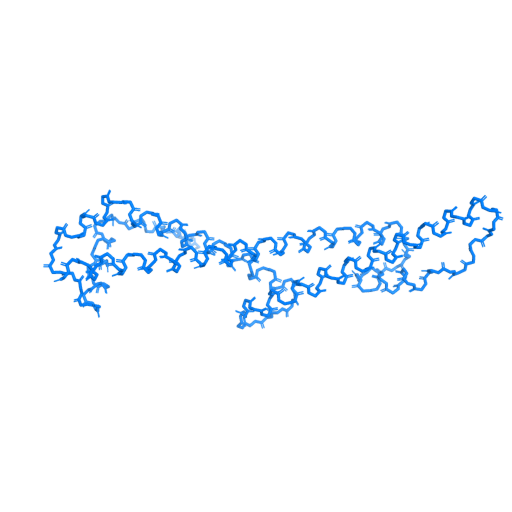 ? 4.346 -3.894 -3.578 1.00 84.00 87 ARG A C 1
ATOM 697 O O . ARG A 1 87 ? 5.166 -3.513 -4.411 1.00 84.00 87 ARG A O 1
ATOM 704 N N . ALA A 1 88 ? 4.499 -3.686 -2.271 1.00 82.31 88 ALA A N 1
ATOM 705 C CA . ALA A 1 88 ? 5.650 -2.985 -1.708 1.00 82.31 88 ALA A CA 1
ATOM 706 C C . ALA A 1 88 ? 6.974 -3.682 -2.053 1.00 82.31 88 ALA A C 1
ATOM 708 O O . ALA A 1 88 ? 7.955 -3.032 -2.422 1.00 82.31 88 ALA A O 1
ATOM 709 N N . PHE A 1 89 ? 7.005 -5.012 -1.954 1.00 83.75 89 PHE A N 1
ATOM 710 C CA . PHE A 1 89 ? 8.180 -5.804 -2.296 1.00 83.75 89 PHE A CA 1
ATOM 711 C C . PHE A 1 89 ? 8.519 -5.710 -3.788 1.00 83.75 89 PHE A C 1
ATOM 713 O O . PHE A 1 89 ? 9.661 -5.403 -4.131 1.00 83.75 89 PHE A O 1
ATOM 720 N N . ALA A 1 90 ? 7.528 -5.887 -4.667 1.00 83.31 90 ALA A N 1
ATOM 721 C CA . ALA A 1 90 ? 7.706 -5.766 -6.113 1.00 83.31 90 ALA A CA 1
ATOM 722 C C . ALA A 1 90 ? 8.188 -4.362 -6.520 1.00 83.31 90 ALA A C 1
ATOM 724 O O . ALA A 1 90 ? 9.154 -4.229 -7.269 1.00 83.31 90 ALA A O 1
ATOM 725 N N . ALA A 1 91 ? 7.590 -3.301 -5.963 1.00 84.81 91 ALA A N 1
ATOM 726 C CA . ALA A 1 91 ? 7.999 -1.923 -6.234 1.00 84.81 91 ALA A CA 1
ATOM 727 C C . ALA A 1 91 ? 9.465 -1.668 -5.836 1.00 84.81 91 ALA A C 1
ATOM 729 O O . ALA A 1 91 ? 10.223 -1.064 -6.597 1.00 84.81 91 ALA A O 1
ATOM 730 N N . ARG A 1 92 ? 9.897 -2.178 -4.673 1.00 85.81 92 ARG A N 1
ATOM 731 C CA . ARG A 1 92 ? 11.294 -2.065 -4.218 1.00 85.81 92 ARG A CA 1
ATOM 732 C C . ARG A 1 92 ? 12.259 -2.854 -5.098 1.00 85.81 92 ARG A C 1
ATOM 734 O O . ARG A 1 92 ? 13.346 -2.352 -5.384 1.00 85.81 92 ARG A O 1
ATOM 741 N N . GLN A 1 93 ? 11.884 -4.058 -5.529 1.00 86.94 93 GLN A N 1
ATOM 742 C CA . GLN A 1 93 ? 12.699 -4.843 -6.458 1.00 86.94 93 GLN A CA 1
ATOM 743 C C . GLN A 1 93 ? 12.867 -4.126 -7.799 1.00 86.94 93 GLN A C 1
ATOM 745 O O . GLN A 1 93 ? 13.996 -3.988 -8.265 1.00 86.94 93 GLN A O 1
ATOM 750 N N . ASN A 1 94 ? 11.781 -3.607 -8.376 1.00 86.06 94 ASN A N 1
ATOM 751 C CA . 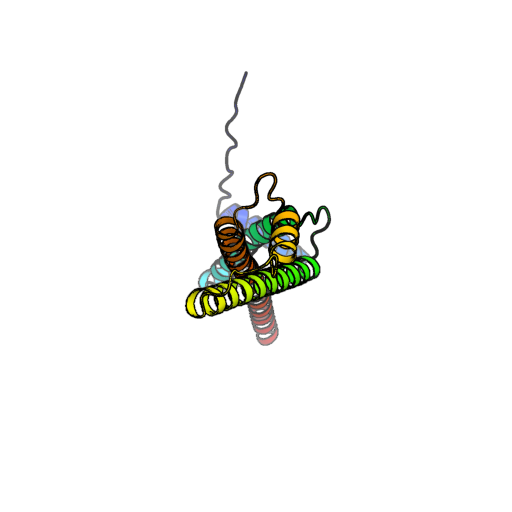ASN A 1 94 ? 11.830 -2.873 -9.641 1.00 86.06 94 ASN A CA 1
ATOM 752 C C . ASN A 1 94 ? 12.731 -1.637 -9.532 1.00 86.06 94 ASN A C 1
ATOM 754 O O . ASN A 1 94 ? 13.606 -1.449 -10.375 1.00 86.06 94 ASN A O 1
ATOM 758 N N . LEU A 1 95 ? 12.606 -0.848 -8.457 1.00 84.12 95 LEU A N 1
ATOM 759 C CA . LEU A 1 95 ? 13.490 0.297 -8.229 1.00 84.12 95 LEU A CA 1
ATOM 760 C C . LEU A 1 95 ? 14.963 -0.125 -8.102 1.00 84.12 95 LEU A C 1
ATOM 762 O O . LEU A 1 95 ? 15.826 0.513 -8.693 1.00 84.12 95 LEU A O 1
ATOM 766 N N . SER A 1 96 ? 15.257 -1.215 -7.385 1.00 87.12 96 SER A N 1
ATOM 767 C CA . SER A 1 96 ? 16.629 -1.722 -7.243 1.00 87.12 96 SER A CA 1
ATOM 768 C C . SER A 1 96 ? 17.232 -2.171 -8.576 1.00 87.12 96 SER A C 1
ATOM 770 O O . SER A 1 96 ? 18.399 -1.875 -8.844 1.00 87.12 96 SER A O 1
ATOM 772 N N . THR A 1 97 ? 16.452 -2.855 -9.415 1.00 86.19 97 THR A N 1
ATOM 773 C CA . THR A 1 97 ? 16.865 -3.246 -10.769 1.00 86.19 97 THR A CA 1
ATOM 774 C C . THR A 1 97 ? 17.184 -2.014 -11.609 1.00 86.19 97 THR A C 1
ATOM 776 O O . THR A 1 97 ? 18.251 -1.951 -12.214 1.00 86.19 97 THR A O 1
ATOM 779 N N . LEU A 1 98 ? 16.320 -0.997 -11.581 1.00 85.38 98 LEU A N 1
ATOM 780 C CA . LEU A 1 98 ? 16.533 0.247 -12.321 1.00 85.38 98 LEU A CA 1
ATOM 781 C C . LEU A 1 98 ? 17.757 1.031 -11.827 1.00 85.38 98 LEU A C 1
ATOM 783 O O . LEU A 1 98 ? 18.516 1.547 -12.641 1.00 85.38 98 LEU A O 1
ATOM 787 N N . THR A 1 99 ? 17.997 1.089 -10.513 1.00 86.06 99 THR A N 1
ATOM 788 C CA . THR A 1 99 ? 19.213 1.709 -9.960 1.00 86.06 99 THR A CA 1
ATOM 789 C C . THR A 1 99 ? 20.465 0.992 -10.454 1.00 86.06 99 THR A C 1
ATOM 791 O O . THR A 1 99 ? 21.377 1.636 -10.954 1.00 86.06 99 THR A O 1
ATOM 794 N N . ARG A 1 100 ? 20.479 -0.345 -10.425 1.00 86.19 100 ARG A N 1
ATOM 795 C CA . ARG A 1 100 ? 21.608 -1.127 -10.952 1.00 86.19 100 ARG A CA 1
ATOM 796 C C . ARG A 1 100 ? 21.851 -0.899 -12.442 1.00 86.19 100 ARG A C 1
ATOM 798 O O . ARG A 1 100 ? 23.003 -0.891 -12.869 1.00 86.19 100 ARG A O 1
ATOM 805 N N . LEU A 1 101 ? 20.789 -0.752 -13.236 1.00 85.06 101 LEU A N 1
ATOM 806 C CA . LEU A 1 101 ? 20.907 -0.430 -14.660 1.00 85.06 101 LEU A CA 1
ATOM 807 C C . LEU A 1 101 ? 21.499 0.964 -14.871 1.00 85.06 101 LEU A C 1
ATOM 809 O O . LEU A 1 101 ? 22.392 1.124 -15.698 1.00 85.06 101 LEU A O 1
ATOM 813 N N . HIS A 1 102 ? 21.044 1.948 -14.097 1.00 84.44 102 HIS A N 1
ATOM 814 C CA . HIS A 1 102 ? 21.595 3.297 -14.119 1.00 84.44 102 HIS A CA 1
ATOM 815 C C . HIS A 1 102 ? 23.089 3.309 -13.762 1.00 84.44 102 HIS A C 1
ATOM 817 O O . HIS A 1 102 ? 23.884 3.872 -14.511 1.00 84.44 102 HIS A O 1
ATOM 823 N N . ASP A 1 103 ? 23.484 2.632 -12.683 1.00 83.25 103 ASP A N 1
ATOM 824 C CA . ASP A 1 103 ? 24.882 2.580 -12.240 1.00 83.25 103 ASP A CA 1
ATOM 825 C C . ASP A 1 103 ? 25.780 1.920 -13.301 1.00 83.25 103 ASP A C 1
ATOM 827 O O . ASP A 1 103 ? 26.843 2.440 -13.631 1.00 83.25 103 ASP A O 1
ATOM 831 N N . ARG A 1 104 ? 25.317 0.829 -13.929 1.00 81.94 104 ARG A N 1
ATOM 832 C CA . ARG A 1 104 ? 26.037 0.188 -15.044 1.00 81.94 104 ARG A CA 1
ATOM 833 C C . ARG A 1 104 ? 26.202 1.098 -16.258 1.00 81.94 104 ARG A C 1
ATOM 835 O O . ARG A 1 104 ? 27.257 1.073 -16.881 1.00 81.94 104 ARG A O 1
ATOM 842 N N . ARG A 1 105 ? 25.178 1.879 -16.618 1.00 80.44 105 ARG A N 1
ATOM 843 C CA . ARG A 1 105 ? 25.283 2.850 -17.720 1.00 80.44 105 ARG A CA 1
ATOM 844 C C . ARG A 1 105 ? 26.327 3.916 -17.405 1.00 80.44 105 ARG A C 1
ATOM 846 O O . ARG A 1 105 ? 27.173 4.179 -18.248 1.00 80.44 105 ARG A O 1
ATOM 853 N N . GLN A 1 106 ? 26.333 4.436 -16.176 1.00 79.75 106 GLN A N 1
ATOM 854 C CA . GLN A 1 106 ? 27.364 5.378 -15.735 1.00 79.75 106 GLN A CA 1
ATOM 855 C C . GLN A 1 106 ? 28.773 4.773 -15.804 1.00 79.75 106 GLN A C 1
ATOM 857 O O . GLN A 1 106 ? 29.704 5.442 -16.243 1.00 79.75 106 GLN A O 1
ATOM 862 N N . GLU A 1 107 ? 28.948 3.509 -15.412 1.00 80.69 107 GLU A N 1
ATOM 863 C CA . GLU A 1 107 ? 30.241 2.821 -15.518 1.00 80.69 107 GLU A CA 1
ATOM 864 C C . GLU A 1 107 ? 30.722 2.659 -16.970 1.00 80.69 107 GLU A C 1
ATOM 866 O O . GLU A 1 107 ? 31.917 2.811 -17.229 1.00 80.69 107 GLU A O 1
ATOM 871 N N . LEU A 1 108 ? 29.818 2.359 -17.909 1.00 77.81 108 LEU A N 1
ATOM 872 C CA . LEU A 1 108 ? 30.135 2.222 -19.337 1.00 77.81 108 LEU A CA 1
ATOM 873 C C . LEU A 1 108 ? 30.473 3.574 -19.977 1.00 77.81 108 LEU A C 1
ATOM 875 O O . LEU A 1 108 ? 31.485 3.678 -20.673 1.00 77.81 108 LEU A O 1
ATOM 879 N N . ASP A 1 109 ? 29.706 4.618 -19.652 1.00 77.12 109 ASP A N 1
ATOM 880 C CA . ASP A 1 109 ? 29.965 5.990 -20.101 1.00 77.12 109 ASP A CA 1
ATOM 881 C C . ASP A 1 109 ? 31.348 6.475 -19.637 1.00 77.12 109 ASP A C 1
ATOM 883 O O . ASP A 1 109 ? 32.113 7.040 -20.419 1.00 77.12 109 ASP A O 1
ATOM 887 N N . LEU A 1 110 ? 31.718 6.193 -18.380 1.00 77.31 110 LEU A N 1
ATOM 888 C CA . LEU A 1 110 ? 33.041 6.522 -17.836 1.00 77.31 110 LEU A CA 1
ATOM 889 C C . LEU A 1 110 ? 34.184 5.767 -18.531 1.00 77.31 110 LEU A C 1
ATOM 891 O O . LEU A 1 110 ? 35.315 6.253 -18.554 1.00 77.31 110 LEU A O 1
ATOM 895 N N . ARG A 1 111 ? 33.910 4.582 -19.086 1.00 78.75 111 ARG A N 1
ATOM 896 C CA . ARG A 1 111 ? 34.882 3.760 -19.825 1.00 78.75 111 ARG A CA 1
ATOM 897 C C . ARG A 1 111 ? 34.934 4.089 -21.319 1.00 78.75 111 ARG A C 1
ATOM 899 O O . ARG A 1 111 ? 35.795 3.553 -22.013 1.00 78.75 111 ARG A O 1
ATOM 906 N N . GLY A 1 112 ? 34.060 4.972 -21.812 1.00 69.50 112 GLY A N 1
ATOM 907 C CA . GLY A 1 112 ? 33.937 5.283 -23.239 1.00 69.50 112 GLY A CA 1
ATOM 908 C C . GLY A 1 112 ? 33.392 4.116 -24.070 1.00 69.50 112 GLY A C 1
ATOM 909 O O . GLY A 1 112 ? 33.561 4.095 -25.289 1.00 69.50 112 GLY A O 1
ATOM 910 N N . GLU A 1 113 ? 32.768 3.133 -23.420 1.00 65.62 113 GLU A N 1
ATOM 911 C CA . GLU A 1 113 ? 32.128 1.997 -24.075 1.00 65.62 113 GLU A CA 1
ATOM 912 C C . GLU A 1 113 ? 30.678 2.369 -24.395 1.00 65.62 113 GLU A C 1
ATOM 914 O O . GLU A 1 113 ? 29.960 2.882 -23.541 1.00 65.62 113 GLU A O 1
ATOM 919 N N . VAL A 1 114 ? 30.225 2.114 -25.627 1.00 59.25 114 VAL A N 1
ATOM 920 C CA . VAL A 1 114 ? 28.820 2.346 -25.984 1.00 59.25 114 VAL A CA 1
ATOM 921 C C . VAL A 1 114 ? 27.972 1.355 -25.188 1.00 59.25 114 VAL A C 1
ATOM 923 O O . VAL A 1 114 ? 28.173 0.144 -25.350 1.00 59.25 114 VAL A O 1
ATOM 926 N N . PRO A 1 115 ? 27.013 1.813 -24.364 1.00 57.12 115 PRO A N 1
ATOM 927 C CA . PRO A 1 115 ? 26.070 0.905 -23.749 1.00 57.12 115 PRO A CA 1
ATOM 928 C C . PRO A 1 115 ? 25.257 0.265 -24.873 1.00 57.12 115 PRO A C 1
ATOM 930 O O . PRO A 1 115 ? 24.391 0.892 -25.479 1.00 57.12 115 PRO A O 1
ATOM 933 N N . GLY A 1 116 ? 25.568 -0.992 -25.195 1.00 57.50 116 GLY A N 1
ATOM 934 C CA . GLY A 1 116 ? 24.681 -1.820 -26.003 1.00 57.50 116 GLY A CA 1
ATOM 935 C C . GLY A 1 116 ? 23.311 -1.946 -25.327 1.00 57.50 116 GLY A C 1
ATOM 936 O O . GLY A 1 116 ? 23.116 -1.464 -24.214 1.00 57.50 116 GLY A O 1
ATOM 937 N N . ASP A 1 117 ? 22.386 -2.659 -25.970 1.00 56.59 117 ASP A N 1
ATOM 938 C CA . ASP A 1 117 ? 20.985 -2.943 -25.576 1.00 56.59 117 ASP A CA 1
ATOM 939 C C . ASP A 1 117 ? 20.795 -3.653 -24.197 1.00 56.59 117 ASP A C 1
ATOM 941 O O . ASP A 1 117 ? 19.794 -4.303 -23.889 1.00 56.59 117 ASP A O 1
ATOM 945 N N . VAL A 1 118 ? 21.799 -3.570 -23.327 1.00 56.16 118 VAL A N 1
ATOM 946 C CA . VAL A 1 118 ? 21.884 -4.116 -21.982 1.00 56.16 118 VAL A CA 1
ATOM 947 C C . VAL A 1 118 ? 20.993 -3.291 -21.049 1.00 56.16 118 VAL A C 1
ATOM 949 O O . VAL A 1 118 ? 21.385 -2.253 -20.522 1.00 56.16 118 VAL A O 1
ATOM 952 N N . GLY A 1 119 ? 19.771 -3.775 -20.827 1.00 59.19 119 GLY A N 1
ATOM 953 C CA . GLY A 1 119 ? 18.845 -3.243 -19.817 1.00 59.19 119 GLY A CA 1
ATOM 954 C C . GLY A 1 119 ? 17.521 -2.718 -20.360 1.00 59.19 119 GLY A C 1
ATOM 955 O O . GLY A 1 119 ? 16.584 -2.548 -19.582 1.00 59.19 119 GLY A O 1
ATOM 956 N N . HIS A 1 120 ? 17.399 -2.546 -21.680 1.00 69.31 120 HIS A N 1
ATOM 957 C CA . HIS A 1 120 ? 16.177 -2.017 -22.293 1.00 69.31 120 HIS A CA 1
ATOM 958 C C . HIS A 1 120 ? 14.969 -2.944 -22.080 1.00 69.31 120 HIS A C 1
ATOM 960 O O . HIS A 1 120 ? 13.849 -2.477 -21.893 1.00 69.31 120 HIS A O 1
ATOM 966 N N . LYS A 1 121 ? 15.208 -4.263 -22.014 1.00 80.12 121 LYS A N 1
ATOM 967 C CA . LYS A 1 121 ? 14.172 -5.279 -21.759 1.00 80.12 121 LYS A CA 1
ATOM 968 C C . LYS A 1 121 ? 13.591 -5.219 -20.349 1.00 80.12 121 LYS A C 1
ATOM 970 O O . LYS A 1 121 ? 12.395 -5.439 -20.183 1.00 80.12 121 LYS A O 1
ATOM 975 N N . ASP A 1 122 ? 14.416 -4.949 -19.338 1.00 83.12 122 ASP A N 1
ATOM 976 C CA . ASP A 1 122 ? 13.938 -4.836 -17.956 1.00 83.12 122 ASP A CA 1
ATOM 977 C C . ASP A 1 122 ? 13.168 -3.533 -17.747 1.00 83.12 122 ASP A C 1
ATOM 979 O O . ASP A 1 122 ? 12.109 -3.548 -17.128 1.00 83.12 122 ASP A O 1
ATOM 983 N N . GLU A 1 123 ? 13.642 -2.426 -18.319 1.00 85.19 123 GLU A N 1
ATOM 984 C CA . GLU A 1 123 ? 12.915 -1.153 -18.313 1.00 85.19 123 GLU A CA 1
ATOM 985 C C . GLU A 1 123 ? 11.585 -1.260 -19.051 1.00 85.19 123 GLU A C 1
ATOM 987 O O . GLU A 1 123 ? 10.565 -0.815 -18.534 1.00 85.19 123 GLU A O 1
ATOM 992 N N . GLU A 1 124 ? 11.566 -1.907 -20.217 1.00 85.75 124 GLU A N 1
ATOM 993 C CA . GLU A 1 124 ? 10.344 -2.120 -20.985 1.00 85.75 124 GLU A CA 1
ATOM 994 C C . GLU A 1 124 ? 9.361 -3.041 -20.252 1.00 85.75 124 GLU A C 1
ATOM 996 O O . GLU A 1 124 ? 8.160 -2.764 -20.206 1.00 85.75 124 GLU A O 1
ATOM 1001 N N . ARG A 1 125 ? 9.856 -4.118 -19.629 1.00 89.88 125 ARG A N 1
ATOM 1002 C CA . ARG A 1 125 ? 9.040 -4.997 -18.784 1.00 89.88 125 ARG A CA 1
ATOM 1003 C C . ARG A 1 125 ? 8.428 -4.222 -17.619 1.00 89.88 125 ARG A C 1
ATOM 1005 O O . ARG A 1 125 ? 7.222 -4.316 -17.409 1.00 89.88 125 ARG A O 1
ATOM 1012 N N . ILE A 1 126 ? 9.230 -3.447 -16.888 1.00 88.88 126 ILE A N 1
ATOM 1013 C CA . ILE A 1 126 ? 8.765 -2.670 -15.730 1.00 88.88 126 ILE A CA 1
ATOM 1014 C C . ILE A 1 126 ? 7.785 -1.574 -16.172 1.00 88.88 126 ILE A C 1
ATOM 1016 O O . ILE A 1 126 ? 6.748 -1.388 -15.541 1.00 88.88 126 ILE A O 1
ATOM 1020 N N . ALA A 1 127 ? 8.054 -0.889 -17.283 1.00 87.88 127 ALA A N 1
ATOM 1021 C CA . ALA A 1 127 ? 7.146 0.097 -17.861 1.00 87.88 127 ALA A CA 1
ATOM 1022 C C . ALA A 1 127 ? 5.779 -0.525 -18.196 1.00 87.88 127 ALA A C 1
ATOM 1024 O O . ALA A 1 127 ? 4.742 0.039 -17.844 1.00 87.88 127 ALA A O 1
ATOM 1025 N N . LYS A 1 128 ? 5.764 -1.728 -18.790 1.00 89.25 128 LYS A N 1
ATOM 1026 C CA . LYS A 1 128 ? 4.531 -2.487 -19.064 1.00 89.25 128 LYS A CA 1
ATOM 1027 C C . LYS A 1 128 ? 3.805 -2.904 -17.787 1.00 89.25 128 LYS A C 1
ATOM 1029 O O . LYS A 1 128 ? 2.596 -2.710 -17.703 1.00 89.25 128 LYS A O 1
ATOM 1034 N N . GLU A 1 129 ? 4.518 -3.409 -16.777 1.00 88.38 129 GLU A N 1
ATOM 1035 C CA . GLU A 1 129 ? 3.952 -3.682 -15.440 1.00 88.38 129 GLU A CA 1
ATOM 1036 C C . GLU A 1 129 ? 3.334 -2.422 -14.814 1.00 88.38 129 GLU A C 1
ATOM 1038 O O . GLU A 1 129 ? 2.394 -2.489 -14.016 1.00 88.38 129 GLU A O 1
ATOM 1043 N N . TYR A 1 130 ? 3.861 -1.251 -15.170 1.00 88.31 130 TYR A N 1
ATOM 1044 C CA . TYR A 1 130 ? 3.349 0.027 -14.708 1.00 88.31 130 TYR A CA 1
ATOM 1045 C C . TYR A 1 130 ? 2.208 0.584 -15.562 1.00 88.31 130 TYR A C 1
ATOM 1047 O O . TYR A 1 130 ? 1.596 1.575 -15.168 1.00 88.31 130 TYR A O 1
ATOM 1055 N N . GLY A 1 131 ? 1.867 -0.070 -16.674 1.00 87.38 131 GLY A N 1
ATOM 1056 C CA . GLY A 1 131 ? 0.866 0.413 -17.621 1.00 87.38 131 GLY A CA 1
ATOM 1057 C C . GLY A 1 131 ? 1.327 1.648 -18.398 1.00 87.38 131 GLY A C 1
ATOM 1058 O O . GLY A 1 131 ? 0.494 2.403 -18.891 1.00 87.38 131 GLY A O 1
ATOM 1059 N N . MET A 1 132 ? 2.638 1.884 -18.492 1.00 87.06 132 MET A N 1
ATOM 1060 C CA . MET A 1 132 ? 3.205 2.944 -19.323 1.00 87.06 132 MET A CA 1
ATOM 1061 C C . MET A 1 132 ? 3.158 2.497 -20.789 1.00 87.06 132 MET A C 1
ATOM 1063 O O . MET A 1 132 ? 3.633 1.414 -21.130 1.00 87.06 132 MET A O 1
ATOM 1067 N N . VAL A 1 133 ? 2.559 3.321 -21.650 1.00 82.12 133 VAL A N 1
ATOM 1068 C CA . VAL A 1 133 ? 2.334 3.025 -23.074 1.00 82.12 133 VAL A CA 1
ATOM 1069 C C . VAL A 1 133 ? 3.006 4.096 -23.934 1.00 82.12 133 VAL A C 1
ATOM 1071 O O . VAL A 1 133 ? 3.033 5.264 -23.550 1.00 82.12 133 VAL A O 1
ATOM 1074 N N . GLY A 1 134 ? 3.500 3.701 -25.109 1.00 80.12 134 GLY A N 1
ATOM 1075 C CA . GLY A 1 134 ? 4.180 4.583 -26.060 1.00 80.12 134 GLY A CA 1
ATOM 1076 C C . GLY A 1 134 ? 5.697 4.538 -25.904 1.00 80.12 134 GLY A C 1
ATOM 1077 O O . GLY A 1 134 ? 6.235 3.538 -25.432 1.00 80.12 134 GLY A O 1
ATOM 1078 N N . ASP A 1 135 ? 6.376 5.612 -26.305 1.00 79.69 135 ASP A N 1
ATOM 1079 C CA . ASP A 1 135 ? 7.832 5.712 -26.194 1.00 79.69 135 ASP A CA 1
ATOM 1080 C C . ASP A 1 135 ? 8.258 5.705 -24.719 1.00 79.69 135 ASP A C 1
ATOM 1082 O O . ASP A 1 135 ? 7.920 6.600 -23.934 1.00 79.69 135 ASP A O 1
ATOM 1086 N N . ILE A 1 136 ? 8.982 4.654 -24.334 1.00 81.62 136 ILE A N 1
ATOM 1087 C CA . ILE A 1 136 ? 9.395 4.420 -22.952 1.00 81.62 136 ILE A CA 1
ATOM 1088 C C . ILE A 1 136 ? 10.641 5.250 -22.669 1.00 81.62 136 ILE A C 1
ATOM 1090 O O . ILE A 1 136 ? 11.731 4.945 -23.140 1.00 81.62 136 ILE A O 1
ATOM 1094 N N . ASP A 1 137 ? 10.457 6.289 -21.862 1.00 83.75 137 ASP A N 1
ATOM 1095 C CA . ASP A 1 137 ? 11.537 7.098 -21.307 1.00 83.75 137 ASP A CA 1
ATOM 1096 C C . ASP A 1 137 ? 12.023 6.476 -19.980 1.00 83.75 137 ASP A C 1
ATOM 1098 O O . ASP A 1 137 ? 11.270 6.493 -18.994 1.00 83.75 137 ASP A O 1
ATOM 1102 N N . PRO A 1 138 ? 13.267 5.961 -19.910 1.00 81.00 138 PRO A N 1
ATOM 1103 C CA . PRO A 1 138 ? 13.823 5.345 -18.705 1.00 81.00 138 PRO A CA 1
ATOM 1104 C C . PRO A 1 138 ? 13.745 6.233 -17.459 1.00 81.00 138 PRO A C 1
ATOM 1106 O O . PRO A 1 138 ? 13.512 5.738 -16.353 1.00 81.00 138 PRO A O 1
ATOM 1109 N N . VAL A 1 139 ? 13.875 7.556 -17.615 1.00 85.25 139 VAL A N 1
ATOM 1110 C CA . VAL A 1 139 ? 13.792 8.501 -16.491 1.00 85.25 139 VAL A CA 1
ATOM 1111 C C . VAL A 1 139 ? 12.390 8.484 -15.888 1.00 85.25 139 VAL A C 1
ATOM 1113 O O . VAL A 1 139 ? 12.237 8.445 -14.663 1.00 85.25 139 VAL A O 1
ATOM 1116 N N . LYS A 1 140 ? 11.357 8.446 -16.735 1.00 88.25 140 LYS A N 1
ATOM 1117 C CA . LYS A 1 140 ? 9.963 8.359 -16.281 1.00 88.25 140 LYS A CA 1
ATOM 1118 C C . LYS A 1 140 ? 9.674 7.023 -15.603 1.00 88.25 140 LYS A C 1
ATOM 1120 O O . LYS A 1 140 ? 8.969 7.011 -14.597 1.00 88.25 140 LYS A O 1
ATOM 1125 N N . VAL A 1 141 ? 10.249 5.921 -16.093 1.00 86.75 141 VAL A N 1
ATOM 1126 C CA . VAL A 1 141 ? 10.100 4.594 -15.465 1.00 86.75 141 VAL A CA 1
ATOM 1127 C C . VAL A 1 141 ? 10.682 4.594 -14.047 1.00 86.75 141 VAL A C 1
ATOM 1129 O O . VAL A 1 141 ? 10.042 4.109 -13.113 1.00 86.75 141 VAL A O 1
ATOM 1132 N N . VAL A 1 142 ? 11.854 5.208 -13.847 1.00 86.69 142 VAL A N 1
ATOM 1133 C CA . VAL A 1 142 ? 12.470 5.355 -12.516 1.00 86.69 142 VAL A CA 1
ATOM 1134 C C . VAL A 1 142 ? 11.626 6.233 -11.593 1.00 86.69 142 VAL A C 1
ATOM 1136 O O . VAL A 1 142 ? 11.447 5.899 -10.420 1.00 86.69 142 VAL A O 1
ATOM 1139 N N . GLN A 1 143 ? 11.111 7.359 -12.089 1.00 89.00 143 GLN A N 1
ATOM 1140 C CA . GLN A 1 143 ? 10.257 8.247 -11.295 1.00 89.00 143 GLN A CA 1
ATOM 1141 C C . GLN A 1 143 ? 8.972 7.544 -10.845 1.00 89.00 143 GLN A C 1
ATOM 1143 O O . GLN A 1 143 ? 8.599 7.638 -9.675 1.00 89.00 143 GLN A O 1
ATOM 1148 N N . GLU A 1 144 ? 8.333 6.790 -11.738 1.00 90.56 144 GLU A N 1
ATOM 1149 C CA . GLU A 1 144 ? 7.138 6.016 -11.409 1.00 90.56 144 GLU A CA 1
ATOM 1150 C C . GLU A 1 144 ? 7.455 4.869 -10.433 1.00 90.56 144 GLU A C 1
ATOM 1152 O O . GLU A 1 144 ? 6.717 4.668 -9.468 1.00 90.56 144 GLU A O 1
ATOM 1157 N N . ALA A 1 145 ? 8.599 4.187 -10.581 1.00 87.75 145 ALA A N 1
ATOM 1158 C CA . ALA A 1 145 ? 9.051 3.185 -9.611 1.00 87.75 145 ALA A CA 1
ATOM 1159 C C . ALA A 1 145 ? 9.197 3.779 -8.200 1.00 87.75 145 ALA A C 1
ATOM 1161 O O . ALA A 1 145 ? 8.727 3.193 -7.222 1.00 87.75 145 ALA A O 1
ATOM 1162 N N . ARG A 1 146 ? 9.799 4.973 -8.083 1.00 88.25 146 ARG A N 1
ATOM 1163 C CA . ARG A 1 146 ? 9.912 5.698 -6.805 1.00 88.25 146 ARG A CA 1
ATOM 1164 C C . ARG A 1 146 ? 8.541 6.051 -6.240 1.00 88.25 146 ARG A C 1
ATOM 1166 O O . ARG A 1 146 ? 8.293 5.786 -5.067 1.00 88.25 146 ARG A O 1
ATOM 1173 N N . ARG A 1 147 ? 7.639 6.586 -7.070 1.00 90.81 147 ARG A N 1
ATOM 1174 C CA . ARG A 1 147 ? 6.266 6.908 -6.658 1.00 90.81 147 ARG A CA 1
ATOM 1175 C C . ARG A 1 147 ? 5.552 5.678 -6.095 1.00 90.81 147 ARG A C 1
ATOM 1177 O O . ARG A 1 147 ? 4.951 5.771 -5.030 1.00 90.81 147 ARG A O 1
ATOM 1184 N N . ARG A 1 148 ? 5.653 4.521 -6.757 1.00 88.62 148 ARG A N 1
ATOM 1185 C CA . ARG A 1 148 ? 5.025 3.272 -6.289 1.00 88.62 148 ARG A CA 1
ATOM 1186 C C . ARG A 1 148 ? 5.617 2.746 -4.991 1.00 88.62 148 ARG A C 1
ATOM 1188 O O . ARG A 1 148 ? 4.879 2.194 -4.177 1.00 88.62 148 ARG A O 1
ATOM 1195 N N . VAL A 1 149 ? 6.921 2.922 -4.779 1.00 86.75 149 VAL A N 1
ATOM 1196 C CA . VAL A 1 149 ? 7.556 2.597 -3.495 1.00 86.75 149 VAL A CA 1
ATOM 1197 C C . VAL A 1 149 ? 6.991 3.474 -2.381 1.00 86.75 149 VAL A C 1
ATOM 1199 O O . VAL A 1 149 ? 6.608 2.931 -1.348 1.00 86.75 149 VAL A O 1
ATOM 1202 N N . GLU A 1 150 ? 6.900 4.791 -2.578 1.00 87.81 150 GLU A N 1
ATOM 1203 C CA . GLU A 1 150 ? 6.347 5.689 -1.554 1.00 87.81 150 GLU A CA 1
ATOM 1204 C C . GLU A 1 150 ? 4.864 5.413 -1.286 1.00 87.81 150 GLU A C 1
ATOM 1206 O O . GLU A 1 150 ? 4.488 5.243 -0.129 1.00 87.81 150 GLU A O 1
ATOM 1211 N N . ALA A 1 151 ? 4.051 5.237 -2.331 1.00 85.00 151 ALA A N 1
ATOM 1212 C CA . ALA A 1 151 ? 2.643 4.863 -2.183 1.00 85.00 151 ALA A CA 1
ATOM 1213 C C . ALA A 1 151 ? 2.483 3.550 -1.395 1.00 85.00 151 ALA A C 1
ATOM 1215 O O . ALA A 1 151 ? 1.658 3.451 -0.493 1.00 85.00 151 ALA A O 1
ATOM 1216 N N . SER A 1 152 ? 3.333 2.553 -1.668 1.00 86.06 152 SER A N 1
ATOM 1217 C CA . SER A 1 152 ? 3.297 1.281 -0.936 1.00 86.06 152 SER A CA 1
ATOM 1218 C C . SER A 1 152 ? 3.691 1.427 0.538 1.00 86.06 152 SER A C 1
ATOM 1220 O O . SER A 1 152 ? 3.163 0.702 1.380 1.00 86.06 152 SER A O 1
ATOM 1222 N N . LYS A 1 153 ? 4.619 2.336 0.876 1.00 85.94 153 LYS A N 1
ATOM 1223 C CA . LYS A 1 153 ? 4.957 2.628 2.280 1.00 85.94 153 LYS A CA 1
ATOM 1224 C C . LYS A 1 153 ? 3.783 3.271 3.005 1.00 85.94 153 LYS A C 1
ATOM 1226 O O . LYS A 1 153 ? 3.505 2.888 4.136 1.00 85.94 153 LYS A O 1
ATOM 1231 N N . GLU A 1 154 ? 3.115 4.221 2.358 1.00 83.31 154 GLU A N 1
ATOM 1232 C CA . GLU A 1 154 ? 1.950 4.903 2.917 1.00 83.31 154 GLU A CA 1
ATOM 1233 C C . GLU A 1 154 ? 0.808 3.915 3.184 1.00 83.31 154 GLU A C 1
ATOM 1235 O O . GLU A 1 154 ? 0.306 3.863 4.306 1.00 83.31 154 GLU A O 1
ATOM 1240 N N . SER A 1 155 ? 0.479 3.052 2.214 1.00 82.31 155 SER A N 1
ATOM 1241 C CA . SER A 1 155 ? -0.541 2.011 2.402 1.00 82.31 155 SER A CA 1
ATOM 1242 C C . SER A 1 155 ? -0.206 1.071 3.564 1.00 82.31 155 SER A C 1
ATOM 1244 O O . SER A 1 155 ? -1.072 0.766 4.379 1.00 82.31 155 SER A O 1
ATOM 1246 N N . LEU A 1 156 ? 1.047 0.610 3.672 1.00 82.62 156 LEU A N 1
ATOM 1247 C CA . LEU A 1 156 ? 1.457 -0.264 4.778 1.00 82.62 156 LEU A CA 1
ATOM 1248 C C . LEU A 1 156 ? 1.356 0.436 6.136 1.00 82.62 156 LEU A C 1
ATOM 1250 O O . LEU A 1 156 ? 0.878 -0.171 7.089 1.00 82.62 156 LEU A O 1
ATOM 1254 N N . LEU A 1 157 ? 1.753 1.708 6.214 1.00 83.75 157 LEU A N 1
ATOM 1255 C CA . LEU A 1 157 ? 1.682 2.490 7.446 1.00 83.75 157 LEU A CA 1
ATOM 1256 C C . LEU A 1 157 ? 0.236 2.664 7.931 1.00 83.75 157 LEU A C 1
ATOM 1258 O O . LEU A 1 157 ? -0.032 2.489 9.117 1.00 83.75 157 LEU A O 1
ATOM 1262 N N . GLN A 1 158 ? -0.701 2.945 7.022 1.00 81.81 158 GLN A N 1
ATOM 1263 C CA . GLN A 1 158 ? -2.126 3.063 7.354 1.00 81.81 158 GLN A CA 1
ATOM 1264 C C . GLN A 1 158 ? -2.713 1.738 7.870 1.00 81.81 158 GLN A C 1
ATOM 1266 O O . GLN A 1 158 ? -3.472 1.728 8.841 1.00 81.81 158 GLN A O 1
ATOM 1271 N N . LEU A 1 159 ? -2.341 0.610 7.255 1.00 81.69 159 LEU A N 1
ATOM 1272 C CA . LEU A 1 159 ? -2.797 -0.718 7.683 1.00 81.69 159 LEU A CA 1
ATOM 1273 C C . LEU A 1 159 ? -2.200 -1.133 9.036 1.00 81.69 159 LEU A C 1
ATOM 1275 O O . LEU A 1 159 ? -2.898 -1.733 9.858 1.00 81.69 159 LEU A O 1
ATOM 1279 N N . ASP A 1 160 ? -0.934 -0.796 9.289 1.00 83.94 160 ASP A N 1
ATOM 1280 C CA . ASP A 1 160 ? -0.293 -1.032 10.583 1.00 83.94 160 ASP A CA 1
ATOM 1281 C C . ASP A 1 160 ? -0.955 -0.182 11.684 1.00 83.94 160 ASP A C 1
ATOM 1283 O O . ASP A 1 160 ? -1.303 -0.717 12.740 1.00 83.94 160 ASP A O 1
ATOM 1287 N N . GLU A 1 161 ? -1.240 1.101 11.425 1.00 80.88 161 GLU A N 1
ATOM 1288 C CA . GLU A 1 161 ? -1.962 1.958 12.377 1.00 80.88 161 GLU A CA 1
ATOM 1289 C C . GLU A 1 161 ? -3.363 1.400 12.682 1.00 80.88 161 GLU A C 1
ATOM 1291 O O . GLU A 1 161 ? -3.767 1.319 13.846 1.00 80.88 161 GLU A O 1
ATOM 1296 N N . LEU A 1 162 ? -4.094 0.936 11.663 1.00 82.12 162 LEU A N 1
ATOM 1297 C CA . LEU A 1 162 ? -5.399 0.295 11.849 1.00 82.12 162 LEU A CA 1
ATOM 1298 C C . LEU A 1 162 ? -5.300 -0.933 12.763 1.00 82.12 162 LEU A C 1
ATOM 1300 O O . LEU A 1 162 ? -6.126 -1.110 13.668 1.00 82.12 162 LEU A O 1
ATOM 1304 N N . HIS A 1 163 ? -4.282 -1.772 12.562 1.00 84.19 163 HIS A N 1
ATOM 1305 C CA . HIS A 1 163 ? -4.041 -2.937 13.408 1.00 84.19 163 HIS A CA 1
ATOM 1306 C C . HIS A 1 163 ? -3.765 -2.541 14.865 1.00 84.19 163 HIS A C 1
ATOM 1308 O O . HIS A 1 163 ? -4.358 -3.113 15.788 1.00 84.19 163 HIS A O 1
ATOM 1314 N N . GLU A 1 164 ? -2.920 -1.534 15.089 1.00 81.06 164 GLU A N 1
ATOM 1315 C CA . GLU A 1 164 ? -2.614 -1.031 16.429 1.00 81.06 164 GLU A CA 1
ATOM 1316 C C . GLU A 1 164 ? -3.852 -0.470 17.133 1.00 81.06 164 GLU A C 1
ATOM 1318 O O . GLU A 1 164 ? -4.090 -0.790 18.303 1.00 81.06 164 GLU A O 1
ATOM 1323 N N . ARG A 1 165 ? -4.694 0.295 16.426 1.00 77.94 165 ARG A N 1
ATOM 1324 C CA . ARG A 1 165 ? -5.942 0.843 16.982 1.00 77.94 165 ARG A CA 1
ATOM 1325 C C . ARG A 1 165 ? -6.945 -0.245 17.341 1.00 77.94 165 ARG A C 1
ATOM 1327 O O . ARG A 1 165 ? -7.531 -0.201 18.425 1.00 77.94 165 ARG A O 1
ATOM 1334 N N . ARG A 1 166 ? -7.100 -1.267 16.493 1.00 79.19 166 ARG A N 1
ATOM 1335 C CA . ARG A 1 166 ? -7.934 -2.445 16.799 1.00 79.19 166 ARG A CA 1
ATOM 1336 C C . ARG A 1 166 ? -7.430 -3.168 18.054 1.00 79.19 166 ARG A C 1
ATOM 1338 O O . ARG A 1 166 ? -8.230 -3.546 18.917 1.00 79.19 166 ARG A O 1
ATOM 1345 N N . LEU A 1 167 ? -6.112 -3.313 18.206 1.00 80.94 167 LEU A N 1
ATOM 1346 C CA . LEU A 1 167 ? -5.505 -3.904 19.400 1.00 80.94 167 LEU A CA 1
ATOM 1347 C C . LEU A 1 167 ? -5.703 -3.028 20.650 1.00 80.94 167 LEU A C 1
ATOM 1349 O O . LEU A 1 167 ? -5.982 -3.557 21.730 1.00 80.94 167 LEU A O 1
ATOM 1353 N N . GLU A 1 168 ? -5.576 -1.705 20.522 1.00 78.06 168 GLU A N 1
ATOM 1354 C CA . GLU A 1 168 ? -5.837 -0.741 21.596 1.00 78.06 168 GLU A CA 1
ATOM 1355 C C . GLU A 1 168 ? -7.282 -0.864 22.092 1.00 78.06 168 GLU A C 1
ATOM 1357 O O . GLU A 1 168 ? -7.507 -1.022 23.296 1.00 78.06 168 GLU A O 1
ATOM 1362 N N . LEU A 1 169 ? -8.252 -0.901 21.173 1.00 74.12 169 LEU A N 1
ATOM 1363 C CA . LEU A 1 169 ? -9.664 -1.082 21.502 1.00 74.12 169 LEU A CA 1
ATOM 1364 C C . LEU A 1 169 ? -9.913 -2.409 22.231 1.00 74.12 169 LEU A C 1
ATOM 1366 O O . LEU A 1 169 ? -10.612 -2.441 23.246 1.00 74.12 169 LEU A O 1
ATOM 1370 N N . ALA A 1 170 ? -9.311 -3.506 21.763 1.00 71.94 170 ALA A N 1
ATOM 1371 C CA . ALA A 1 170 ? -9.444 -4.817 22.396 1.00 71.94 170 ALA A CA 1
ATOM 1372 C C . ALA A 1 170 ? -8.867 -4.837 23.824 1.00 71.94 170 ALA A C 1
ATOM 1374 O O . ALA A 1 170 ? -9.505 -5.348 24.752 1.00 71.94 170 ALA A O 1
ATOM 1375 N N . LYS A 1 171 ? -7.682 -4.242 24.026 1.00 73.81 171 LYS A N 1
ATOM 1376 C CA . LYS A 1 171 ? -7.069 -4.074 25.356 1.00 73.81 171 LYS A CA 1
ATOM 1377 C C . LYS A 1 171 ? -7.958 -3.227 26.264 1.00 73.81 171 LYS A C 1
ATOM 1379 O O . LYS A 1 171 ? -8.168 -3.588 27.423 1.00 73.81 171 LYS A O 1
ATOM 1384 N N . TYR A 1 172 ? -8.511 -2.140 25.731 1.00 69.44 172 TYR A N 1
ATOM 1385 C CA . TYR A 1 172 ? -9.376 -1.234 26.470 1.00 69.44 172 TYR A CA 1
ATOM 1386 C C . TYR A 1 172 ? -10.660 -1.925 26.941 1.00 69.44 172 TYR A C 1
ATOM 1388 O O . TYR A 1 172 ? -10.955 -1.925 28.137 1.00 69.44 172 TYR A O 1
ATOM 1396 N N . ARG A 1 173 ? -11.353 -2.632 26.039 1.00 70.25 173 ARG A N 1
ATOM 1397 C CA . ARG A 1 173 ? -12.548 -3.431 26.361 1.00 70.25 173 ARG A CA 1
ATOM 1398 C C . ARG A 1 173 ? -12.260 -4.484 27.437 1.00 70.25 173 ARG A C 1
ATOM 1400 O O . ARG A 1 173 ? -13.019 -4.604 28.397 1.00 70.25 173 ARG A O 1
ATOM 1407 N N . ARG A 1 174 ? -11.127 -5.192 27.339 1.00 68.44 174 ARG A N 1
ATOM 1408 C CA . ARG A 1 174 ? -10.702 -6.170 28.359 1.00 68.44 174 ARG A CA 1
ATOM 1409 C C . ARG A 1 174 ? -10.437 -5.512 29.717 1.00 68.44 174 ARG A C 1
ATOM 1411 O O . ARG A 1 174 ? -10.806 -6.071 30.747 1.00 68.44 174 ARG A O 1
ATOM 1418 N N . SER A 1 175 ? -9.820 -4.329 29.732 1.00 66.44 175 SER A N 1
ATOM 1419 C CA . SER A 1 175 ? -9.548 -3.594 30.973 1.00 66.44 175 SER A CA 1
ATOM 1420 C C . SER A 1 175 ? -10.834 -3.195 31.705 1.00 66.44 175 SER A C 1
ATOM 1422 O O . SER A 1 175 ? -10.911 -3.367 32.919 1.00 66.44 175 SER A O 1
ATOM 1424 N N . ILE A 1 176 ? -11.870 -2.772 30.972 1.00 64.12 176 ILE A N 1
ATOM 1425 C CA . ILE A 1 176 ? -13.187 -2.446 31.536 1.00 64.12 176 ILE A CA 1
ATOM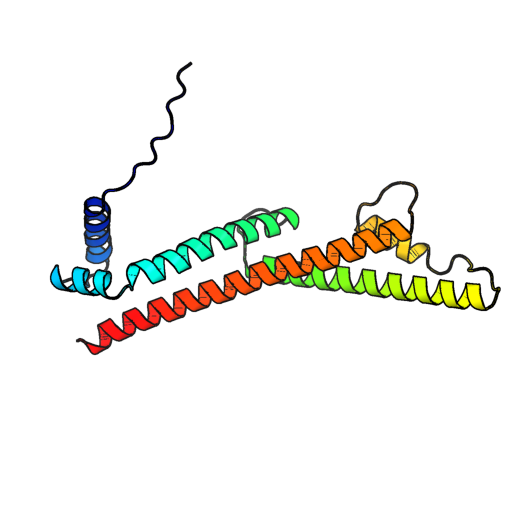 1426 C C . ILE A 1 176 ? -13.860 -3.700 32.106 1.00 64.12 176 ILE A C 1
ATOM 1428 O O . ILE A 1 176 ? -14.305 -3.683 33.253 1.00 64.12 176 ILE A O 1
ATOM 1432 N N . GLY A 1 177 ? -13.883 -4.805 31.350 1.00 58.19 177 GLY A N 1
ATOM 1433 C CA . GLY A 1 177 ? -14.474 -6.067 31.815 1.00 58.19 177 GLY A CA 1
ATOM 1434 C C . GLY A 1 177 ? -13.838 -6.588 33.111 1.00 58.19 177 GLY A C 1
ATOM 1435 O O . GLY A 1 177 ? -14.538 -7.025 34.022 1.00 58.19 177 GLY A O 1
ATOM 1436 N N . ASN A 1 178 ? -12.516 -6.446 33.248 1.00 56.41 178 ASN A N 1
ATOM 1437 C CA . ASN A 1 178 ? -11.790 -6.836 34.459 1.00 56.41 178 ASN A CA 1
ATOM 1438 C C . ASN A 1 178 ? -12.058 -5.919 35.668 1.00 56.41 178 ASN A C 1
ATOM 1440 O O . ASN A 1 178 ? -11.949 -6.372 36.807 1.00 56.41 178 ASN A O 1
ATOM 1444 N N . ILE A 1 179 ? -12.402 -4.644 35.451 1.00 52.47 179 ILE A N 1
ATOM 1445 C CA . ILE A 1 179 ? -12.820 -3.731 36.530 1.00 52.47 179 ILE A CA 1
ATOM 1446 C C . ILE A 1 179 ? -14.204 -4.131 37.058 1.00 52.47 179 ILE A C 1
ATOM 1448 O O . ILE A 1 179 ? -14.416 -4.097 38.269 1.00 52.47 179 ILE A O 1
ATOM 1452 N N . GLY A 1 180 ? -15.114 -4.559 36.175 1.00 44.31 180 GLY A N 1
ATOM 1453 C CA . GLY A 1 180 ? -16.425 -5.090 36.563 1.00 44.31 180 GLY A CA 1
ATOM 1454 C C . GLY A 1 180 ? -16.327 -6.380 37.383 1.00 44.31 180 GLY A C 1
ATOM 1455 O O . GLY A 1 180 ? -17.009 -6.513 38.393 1.00 44.31 180 GLY A O 1
ATOM 1456 N N . ALA A 1 181 ? -15.418 -7.288 37.013 1.00 43.88 181 ALA A N 1
ATOM 1457 C CA . ALA A 1 181 ? -15.227 -8.566 37.707 1.00 43.88 181 ALA A CA 1
ATOM 1458 C C . ALA A 1 181 ? -14.559 -8.451 39.092 1.00 43.88 181 ALA A C 1
ATOM 1460 O O . ALA A 1 181 ? -14.750 -9.325 39.925 1.00 43.88 181 ALA A O 1
ATOM 1461 N N . LYS A 1 182 ? -13.779 -7.391 39.357 1.00 43.25 182 LYS A N 1
ATOM 1462 C CA . LYS A 1 182 ? -13.134 -7.154 40.668 1.00 43.25 182 LYS A CA 1
ATOM 1463 C C . LYS A 1 182 ? -14.025 -6.434 41.690 1.00 43.25 182 LYS A C 1
ATOM 1465 O O . LYS A 1 182 ? -13.591 -6.240 42.822 1.00 43.25 182 LYS A O 1
ATOM 1470 N N . ARG A 1 183 ? -15.210 -5.962 41.284 1.00 40.12 183 ARG A N 1
ATOM 1471 C CA . ARG A 1 183 ? -16.176 -5.265 42.156 1.00 40.12 183 ARG A CA 1
ATOM 1472 C C . ARG A 1 183 ? -17.381 -6.128 42.560 1.00 40.12 183 ARG A C 1
ATOM 1474 O O . ARG A 1 183 ? -18.248 -5.616 43.262 1.00 40.12 183 ARG A O 1
ATOM 1481 N N . LEU A 1 184 ? -17.428 -7.383 42.112 1.00 40.97 184 LEU A N 1
ATOM 1482 C CA . LEU A 1 184 ? -18.337 -8.428 42.596 1.00 40.97 184 LEU A CA 1
ATOM 1483 C C . 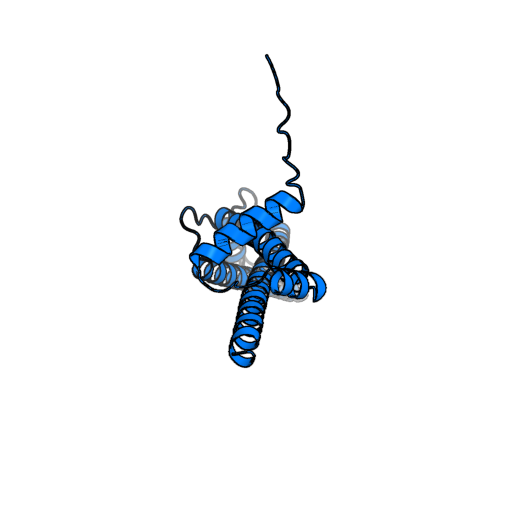LEU A 1 184 ? -17.626 -9.256 43.669 1.00 40.97 184 LEU A C 1
ATOM 1485 O O . LEU A 1 184 ? -18.325 -9.679 44.612 1.00 40.97 184 LEU A O 1
#

Radius of gyration: 27.09 Å; chains: 1; bounding box: 73×30×69 Å

Secondary structure (DSSP, 8-state):
------------HHHHHHHHHHHHHTTT----HHHHHHHHHTTHHHHHHHHHHHHHHHHHHHHHHHHHTT--SS--HHHHHHHHHHHHHHHHHHHHHHHHHHHHHHHHHHHT----STTHHHHHHHHHHTT--SS--HHHHHHHHHHHHHHHHHHHHHHHHHHHHHHHHHHHHHHHHHHHHT--